Protein AF-A0AB34FRW5-F1 (afdb_monomer)

pLDDT: mean 76.37, std 21.12, range [29.86, 97.94]

Sequence (273 aa):
MDLWEEDSASPPPYEDNSTRQDAPTTARPETLFIAQRFIHAGGADGPAVYELSHHIDYLTDTDHKVVMQKLTQTLRDSAGAPSVRTRKRPMFHLTHRTVAEMPNFSYQAEAQARLAPPHMGILRVGHKIRSGRRRYRVVRTHWGDDNRLQKSDDVLFEAEQPTGTGNADVVWEWSDGNGAMLAREVLHDDGILTLVVTAEMGIRKRDALAAAWVMRIWWDVAENGPAKEGLRNRAKRIMRKGCIVSDKATYDGGFQMLTRPQAKATGPTKTRP

Solvent-accessible surface area (backbone atoms only — not comparable to full-atom values): 16135 Å² total; per-residue (Å²): 140,83,84,82,82,81,82,77,78,70,75,75,80,78,78,73,75,76,80,70,65,90,68,65,68,54,37,72,54,45,34,38,25,61,54,65,37,34,31,13,43,75,34,84,90,32,61,61,43,32,40,41,74,46,46,58,55,71,35,43,71,82,50,48,72,36,44,35,27,38,46,42,78,42,80,43,81,57,100,86,56,80,41,82,45,79,43,82,40,65,30,30,41,35,34,43,48,54,76,91,72,65,53,86,35,48,37,32,35,42,48,66,37,92,88,31,41,76,29,30,32,46,42,82,49,81,64,88,85,81,46,96,60,59,32,37,38,31,24,36,32,47,81,42,98,84,78,40,62,37,86,46,92,52,46,57,32,33,38,34,47,70,93,65,82,88,49,86,43,51,64,30,39,30,21,33,61,85,64,51,74,34,31,36,34,35,44,46,96,89,32,48,52,31,41,42,28,70,37,71,40,41,44,53,57,50,56,41,49,54,52,51,49,51,51,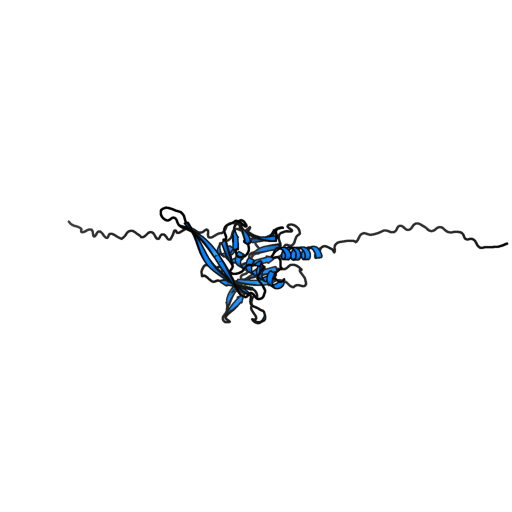54,51,41,54,60,27,28,77,70,44,53,50,99,73,34,62,45,61,56,50,58,52,57,53,54,62,60,59,69,74,64,83,83,72,86,90,83,78,86,79,85,81,85,78,81,83,92,83,80,89,80,87,87,84,90,82,85,134

Nearest PDB structures (foldseek):
  7lhd-assembly1_GB  TM=3.426E-01  e=4.669E+00  Qubevirus durum
  7lhh-assembly1_C  TM=1.361E-01  e=3.401E+00  Escherichia coli

Foldseek 3Di:
DDDDDPPPPDDPPPPPVPVPDPPPQKDAFWKWFQDFQFIATRDPPHDTQKGKPGGLLQFALPFFWIWIWGWDWDFDDDDPDTDTDIDTHTAWIWGADDVVVVAPARTWTPGDDPPHAAIKGKDWDDDVPPDVKTKIWIFGWDQDPVRGTDGDPQTAKMWIADPDPPALQFGIWMDGPVRHTFWTFGQDQVRTTMTRGNDIGGPNSVSVVVSVVSRVSSVLCHVVDSDPVGSNVVSVVSSVSVVVVPPPDDDPDDDDDDDDDDDDDDDDDDDDD

Radius of gyration: 31.41 Å; Cα contacts (8 Å, |Δi|>4): 463; chains: 1; bounding box: 155×84×48 Å

Structure (mmCIF, N/CA/C/O backbone):
data_AF-A0AB34FRW5-F1
#
_entry.id   AF-A0AB34FRW5-F1
#
loop_
_atom_site.group_PDB
_atom_site.id
_atom_site.type_symbol
_atom_site.label_atom_id
_atom_site.label_alt_id
_atom_site.label_comp_id
_atom_site.label_asym_id
_atom_site.label_entity_id
_atom_site.label_seq_id
_atom_site.pdbx_PDB_ins_code
_atom_site.Cartn_x
_atom_site.Cartn_y
_atom_site.Cartn_z
_atom_site.occupancy
_atom_site.B_iso_or_equiv
_atom_site.auth_seq_id
_atom_site.auth_comp_id
_atom_site.auth_asym_id
_atom_site.auth_atom_id
_atom_site.pdbx_PDB_model_num
ATOM 1 N N . MET A 1 1 ? -61.147 47.830 -1.434 1.00 37.94 1 MET A N 1
ATOM 2 C CA . MET A 1 1 ? -61.938 46.862 -0.658 1.00 37.94 1 MET A CA 1
ATOM 3 C C . MET A 1 1 ? -62.525 45.910 -1.689 1.00 37.94 1 MET A C 1
ATOM 5 O O . MET A 1 1 ? -63.330 46.368 -2.482 1.00 37.94 1 MET A O 1
ATOM 9 N N . ASP A 1 2 ? -62.042 44.688 -1.901 1.00 42.56 2 ASP A N 1
ATOM 10 C CA . ASP A 1 2 ? -61.181 43.853 -1.064 1.00 42.56 2 ASP A CA 1
ATOM 11 C C . ASP A 1 2 ? -60.237 42.982 -1.903 1.00 42.56 2 ASP A C 1
ATOM 13 O O . ASP A 1 2 ? -60.564 42.556 -3.011 1.00 42.56 2 ASP A O 1
ATOM 17 N N . LEU A 1 3 ? -59.038 42.813 -1.344 1.00 43.66 3 LEU A N 1
ATOM 18 C CA . LEU A 1 3 ? -57.919 42.014 -1.824 1.00 43.66 3 LEU A CA 1
ATOM 19 C C . LEU A 1 3 ? -58.206 40.528 -1.588 1.00 43.66 3 LEU A C 1
ATOM 21 O O . LEU A 1 3 ? -58.531 40.142 -0.469 1.00 43.66 3 LEU A O 1
ATOM 25 N N . TRP A 1 4 ? -58.016 39.697 -2.610 1.00 51.59 4 TRP A N 1
ATOM 26 C CA . TRP A 1 4 ? -57.798 38.266 -2.413 1.00 51.59 4 TRP A CA 1
ATOM 27 C C . TRP A 1 4 ? -56.290 38.047 -2.289 1.00 51.59 4 TRP A C 1
ATOM 29 O O . TRP A 1 4 ? -55.560 38.153 -3.272 1.00 51.59 4 TRP A O 1
ATOM 39 N N . GLU A 1 5 ? -55.826 37.806 -1.064 1.00 47.94 5 GLU A N 1
ATOM 40 C CA . GLU A 1 5 ? -54.516 37.216 -0.796 1.00 47.94 5 GLU A CA 1
ATOM 41 C C . GLU A 1 5 ? -54.586 35.734 -1.178 1.00 47.94 5 GLU A C 1
ATOM 43 O O . GLU A 1 5 ? -55.178 34.913 -0.478 1.00 47.94 5 GLU A O 1
ATOM 48 N N . GLU A 1 6 ? -54.017 35.397 -2.336 1.00 55.19 6 GLU A N 1
ATOM 49 C CA . GLU A 1 6 ? -53.691 34.019 -2.690 1.00 55.19 6 GLU A CA 1
ATOM 50 C C . GLU A 1 6 ? -52.572 33.533 -1.764 1.00 55.19 6 GLU A C 1
ATOM 52 O O . GLU A 1 6 ? -51.389 33.811 -1.971 1.00 55.19 6 GLU A O 1
ATOM 57 N N . ASP A 1 7 ? -52.976 32.801 -0.727 1.00 49.34 7 ASP A N 1
ATOM 58 C CA . ASP A 1 7 ? -52.114 32.025 0.158 1.00 49.34 7 ASP A CA 1
ATOM 59 C C . ASP A 1 7 ? -51.433 30.901 -0.645 1.00 49.34 7 ASP A C 1
ATOM 61 O O . ASP A 1 7 ? -51.881 29.755 -0.717 1.00 49.34 7 ASP A O 1
ATOM 65 N N . SER A 1 8 ? -50.353 31.264 -1.337 1.00 51.50 8 SER A N 1
ATOM 66 C CA . SER A 1 8 ? -49.432 30.322 -1.964 1.00 51.50 8 SER A CA 1
ATOM 67 C C . SER A 1 8 ? -48.598 29.669 -0.870 1.00 51.50 8 SER A C 1
ATOM 69 O O . SER A 1 8 ? -47.460 30.065 -0.616 1.00 51.50 8 SER A O 1
ATOM 71 N N . ALA A 1 9 ? -49.170 28.653 -0.224 1.00 56.06 9 ALA A N 1
ATOM 72 C CA . ALA A 1 9 ? -48.450 27.757 0.666 1.00 56.06 9 ALA A CA 1
ATOM 73 C C . ALA A 1 9 ? -47.366 27.014 -0.134 1.00 56.06 9 ALA A C 1
ATOM 75 O O . ALA A 1 9 ? -47.579 25.925 -0.673 1.00 56.06 9 ALA A O 1
ATOM 76 N N . SER A 1 10 ? -46.184 27.623 -0.239 1.00 54.62 10 SER A N 1
ATOM 77 C CA . SER A 1 10 ? -44.983 26.939 -0.696 1.00 54.62 10 SER A CA 1
ATOM 78 C C . SER A 1 10 ? -44.740 25.754 0.241 1.00 54.62 10 SER A C 1
ATOM 80 O O . SER A 1 10 ? -44.696 25.967 1.460 1.00 54.62 10 SER A O 1
ATOM 82 N N . PRO A 1 11 ? -44.593 24.518 -0.271 1.00 57.97 11 PRO A N 1
ATOM 83 C CA . PRO A 1 11 ? -44.278 23.385 0.585 1.00 57.97 11 PRO A CA 1
ATOM 84 C C . PRO A 1 11 ? -42.977 23.680 1.346 1.00 57.97 11 PRO A C 1
ATOM 86 O O . PRO A 1 11 ? -42.088 24.334 0.787 1.00 57.97 11 PRO A O 1
ATOM 89 N N . PRO A 1 12 ? -42.855 23.238 2.613 1.00 55.69 12 PRO A N 1
ATOM 90 C CA . PRO A 1 12 ? -41.662 23.499 3.400 1.00 55.69 12 PRO A CA 1
ATOM 91 C C . PRO A 1 12 ? -40.437 22.991 2.633 1.00 55.69 12 PRO A C 1
ATOM 93 O O . PRO A 1 12 ? -40.510 21.927 2.005 1.00 55.69 12 PRO A O 1
ATOM 96 N N . PRO A 1 13 ? -39.323 23.742 2.644 1.00 46.97 13 PRO A N 1
ATOM 97 C CA . PRO A 1 13 ? -38.111 23.308 1.982 1.00 46.97 13 PRO A CA 1
ATOM 98 C C . PRO A 1 13 ? -37.721 21.970 2.602 1.00 46.97 13 PRO A C 1
ATOM 100 O O . PRO A 1 13 ? -37.510 21.873 3.810 1.00 46.97 13 PRO A O 1
ATOM 103 N N . TYR A 1 14 ? -37.682 20.919 1.783 1.00 40.31 14 TYR A N 1
ATOM 104 C CA . TYR A 1 14 ? -37.078 19.668 2.204 1.00 40.31 14 TYR A CA 1
ATOM 105 C C . TYR A 1 14 ? -35.634 19.994 2.565 1.00 40.31 14 TYR A C 1
ATOM 107 O O . TYR A 1 14 ? -34.838 20.318 1.682 1.00 40.31 14 TYR A O 1
ATOM 115 N N . GLU A 1 15 ? -35.311 19.953 3.857 1.00 42.41 15 GLU A N 1
ATOM 116 C CA . GLU A 1 15 ? -33.925 19.968 4.284 1.00 42.41 15 GLU A CA 1
ATOM 117 C C . GLU A 1 15 ? -33.251 18.769 3.626 1.00 42.41 15 GLU A C 1
ATOM 119 O O . GLU A 1 15 ? -33.568 17.603 3.893 1.00 42.41 15 GLU A O 1
ATOM 124 N N . ASP A 1 16 ? -32.363 19.076 2.688 1.00 39.38 16 ASP A N 1
ATOM 125 C CA . ASP A 1 16 ? -31.460 18.112 2.110 1.00 39.38 16 ASP A CA 1
ATOM 126 C C . ASP A 1 16 ? -30.581 17.606 3.253 1.00 39.38 16 ASP A C 1
ATOM 128 O O . ASP A 1 16 ? -29.593 18.227 3.641 1.00 39.38 16 ASP A O 1
ATOM 132 N N . ASN A 1 17 ? -30.958 16.459 3.814 1.00 37.97 17 ASN A N 1
ATOM 133 C CA . ASN A 1 17 ? -30.218 15.729 4.842 1.00 37.97 17 ASN A CA 1
ATOM 134 C C . ASN A 1 17 ? -28.890 15.146 4.293 1.00 37.97 17 ASN A C 1
ATOM 136 O O . ASN A 1 17 ? -28.402 14.100 4.733 1.00 37.97 17 ASN A O 1
ATOM 140 N N . SER A 1 18 ? -28.295 15.827 3.311 1.00 37.25 18 SER A N 1
ATOM 141 C CA . SER A 1 18 ? -26.942 15.644 2.803 1.00 37.25 18 SER A CA 1
ATOM 142 C C . SER A 1 18 ? -25.868 16.079 3.802 1.00 37.25 18 SER A C 1
ATOM 144 O O . SER A 1 18 ? -24.695 15.787 3.582 1.00 37.25 18 SER A O 1
ATOM 146 N N . THR A 1 19 ? -26.234 16.612 4.972 1.00 42.34 19 THR A N 1
ATOM 147 C CA . THR A 1 19 ? -25.360 16.720 6.157 1.00 42.34 19 THR A CA 1
ATOM 148 C C . THR A 1 19 ? -25.105 15.355 6.815 1.00 42.34 19 THR A C 1
ATOM 150 O O . THR A 1 19 ? -25.069 15.196 8.035 1.00 42.34 19 THR A O 1
ATOM 153 N N . ARG A 1 20 ? -24.909 14.313 6.002 1.00 40.59 20 ARG A N 1
ATOM 154 C CA . ARG A 1 20 ? -24.514 12.986 6.459 1.00 40.59 20 ARG A CA 1
ATOM 155 C C . ARG A 1 20 ? -23.000 12.961 6.640 1.00 40.59 20 ARG A C 1
ATOM 157 O O . ARG A 1 20 ? -22.285 12.400 5.822 1.00 40.59 20 ARG A O 1
ATOM 164 N N . GLN A 1 21 ? -22.577 13.535 7.766 1.00 39.28 21 GLN A N 1
ATOM 165 C CA . GLN A 1 21 ? -21.277 13.339 8.405 1.00 39.28 21 GLN A CA 1
ATOM 166 C C . GLN A 1 21 ? -20.089 13.780 7.536 1.00 39.28 21 GLN A C 1
ATOM 168 O O . GLN A 1 21 ? -19.671 13.064 6.627 1.00 39.28 21 GLN A O 1
ATOM 173 N N . ASP A 1 22 ? -19.509 14.934 7.875 1.00 38.56 22 ASP A N 1
ATOM 174 C CA . ASP A 1 22 ? -18.171 15.355 7.454 1.00 38.56 22 ASP A CA 1
ATOM 175 C C . ASP A 1 22 ? -17.158 14.257 7.802 1.00 38.56 22 ASP A C 1
ATOM 177 O O . ASP A 1 22 ? -16.530 14.244 8.863 1.00 38.56 22 ASP A O 1
ATOM 181 N N . ALA A 1 23 ? -17.026 13.266 6.923 1.00 50.91 23 ALA A N 1
ATOM 182 C CA . ALA A 1 23 ? -15.925 12.335 6.987 1.00 50.91 23 ALA A CA 1
ATOM 183 C C . ALA A 1 23 ? -14.668 13.194 6.840 1.00 50.91 23 ALA A C 1
ATOM 185 O O . ALA A 1 23 ? -14.572 13.946 5.866 1.00 50.91 23 ALA A O 1
ATOM 186 N N . PRO A 1 24 ? -13.722 13.129 7.788 1.00 59.19 24 PRO A N 1
ATOM 187 C CA . PRO A 1 24 ? -12.578 14.017 7.758 1.00 59.19 24 PRO A CA 1
ATOM 188 C C . PRO A 1 24 ? -11.842 13.800 6.436 1.00 59.19 24 PRO A C 1
ATOM 190 O O . PRO A 1 24 ? -11.359 12.707 6.161 1.00 59.19 24 PRO A O 1
ATOM 193 N N . THR A 1 25 ? -11.769 14.827 5.586 1.00 79.19 25 THR A N 1
ATOM 194 C CA . THR A 1 25 ? -11.070 14.747 4.288 1.00 79.19 25 THR A CA 1
ATOM 195 C C . THR A 1 25 ? -9.601 14.340 4.472 1.00 79.19 25 THR A C 1
ATOM 197 O O . THR A 1 25 ? -8.978 13.762 3.573 1.00 79.19 25 THR A O 1
ATOM 200 N N . THR A 1 26 ? -9.085 14.571 5.679 1.00 87.69 26 THR A N 1
ATOM 201 C CA . THR A 1 26 ? -7.723 14.315 6.122 1.00 87.69 26 THR A CA 1
ATOM 202 C C . THR A 1 26 ? -7.682 13.241 7.209 1.00 87.69 26 THR A C 1
ATOM 204 O O . THR A 1 26 ? -8.454 13.251 8.161 1.00 87.69 26 THR A O 1
ATOM 207 N N . ALA A 1 27 ? -6.768 12.290 7.069 1.00 88.38 27 ALA A N 1
ATOM 208 C CA . ALA A 1 27 ? -6.560 11.189 7.989 1.00 88.38 27 ALA A CA 1
ATOM 209 C C . ALA A 1 27 ? -5.357 11.476 8.906 1.00 88.38 27 ALA A C 1
ATOM 211 O O . ALA A 1 27 ? -4.259 11.780 8.429 1.00 88.38 27 ALA A O 1
ATOM 212 N N . ARG A 1 28 ? -5.565 11.342 10.221 1.00 91.19 28 ARG A N 1
ATOM 213 C CA . ARG A 1 28 ? -4.548 11.579 11.264 1.00 91.19 28 ARG A CA 1
ATOM 214 C C . ARG A 1 28 ? -3.457 10.514 11.251 1.00 91.19 28 ARG A C 1
ATOM 216 O O . ARG A 1 28 ? -3.819 9.362 11.015 1.00 91.19 28 ARG A O 1
ATOM 223 N N . PRO A 1 29 ? -2.182 10.839 11.528 1.00 95.19 29 PRO A N 1
ATOM 224 C CA . PRO A 1 29 ? -1.099 9.857 11.652 1.00 95.19 29 PRO A CA 1
ATOM 225 C C . PRO A 1 29 ? -1.527 8.626 12.458 1.00 95.19 29 PRO A C 1
ATOM 227 O O . PRO A 1 29 ? -2.124 8.761 13.525 1.00 95.19 29 PRO A O 1
ATOM 230 N N . GLU A 1 30 ? -1.296 7.437 11.911 1.00 95.38 30 GLU A N 1
ATOM 231 C CA . GLU A 1 30 ? -1.814 6.187 12.468 1.00 95.38 30 GLU A CA 1
ATOM 232 C C . GLU A 1 30 ? -1.021 4.987 11.945 1.00 95.38 30 GLU A C 1
ATOM 234 O O . GLU A 1 30 ? -0.644 4.935 10.773 1.00 95.38 30 GLU A O 1
ATOM 239 N N . THR A 1 31 ? -0.786 3.996 12.799 1.00 96.62 31 THR A N 1
ATOM 240 C CA . THR A 1 31 ? -0.097 2.765 12.401 1.00 96.62 31 THR A CA 1
ATOM 241 C C . THR A 1 31 ? -1.075 1.779 11.774 1.00 96.62 31 THR A C 1
ATOM 243 O O . THR A 1 31 ? -2.146 1.522 12.321 1.00 96.62 31 THR A O 1
ATOM 246 N N . LEU A 1 32 ? -0.693 1.201 10.636 1.00 96.75 32 LEU A N 1
ATOM 247 C CA . LEU A 1 32 ? -1.421 0.117 9.987 1.00 96.75 32 LEU A CA 1
ATOM 248 C C . LEU A 1 32 ? -0.737 -1.223 10.262 1.00 96.75 32 LEU A C 1
ATOM 250 O O . LEU A 1 32 ? 0.477 -1.355 10.100 1.00 96.75 32 LEU A O 1
ATOM 254 N N . PHE A 1 33 ? -1.531 -2.223 10.629 1.00 93.81 33 PHE A N 1
ATOM 255 C CA . PHE A 1 33 ? -1.085 -3.574 10.957 1.00 93.81 33 PHE A CA 1
ATOM 256 C C . PHE A 1 33 ? -1.638 -4.554 9.939 1.00 93.81 33 PHE A C 1
ATOM 258 O O . PHE A 1 33 ? -2.843 -4.589 9.706 1.00 93.81 33 PHE A O 1
ATOM 265 N N . ILE A 1 34 ? -0.772 -5.364 9.342 1.00 89.62 34 ILE A N 1
ATOM 266 C CA . ILE A 1 34 ? -1.202 -6.445 8.462 1.00 89.62 34 ILE A CA 1
ATOM 267 C C . ILE A 1 34 ? -1.351 -7.722 9.279 1.00 89.62 34 ILE A C 1
ATOM 269 O O . ILE A 1 34 ? -0.400 -8.181 9.907 1.00 89.62 34 ILE A O 1
ATOM 273 N N . ALA A 1 35 ? -2.542 -8.309 9.221 1.00 86.69 35 ALA A N 1
ATOM 274 C CA . ALA A 1 35 ? -2.847 -9.597 9.814 1.00 86.69 35 ALA A CA 1
ATOM 275 C C . ALA A 1 35 ? -3.591 -10.443 8.782 1.00 86.69 35 ALA A C 1
ATOM 277 O O . ALA A 1 35 ? -4.774 -10.237 8.502 1.00 86.69 35 ALA A O 1
ATOM 278 N N . GLN A 1 36 ? -2.883 -11.410 8.199 1.00 86.88 36 GLN A N 1
ATOM 279 C CA . GLN A 1 36 ? -3.423 -12.342 7.215 1.00 86.88 36 GLN A CA 1
ATOM 280 C C . GLN A 1 36 ? -3.988 -11.657 5.956 1.00 86.88 36 GLN A C 1
ATOM 282 O O . GLN A 1 36 ? -3.272 -11.385 4.991 1.00 86.88 36 GLN A O 1
ATOM 287 N N . ARG A 1 37 ? -5.302 -11.419 5.960 1.00 93.50 37 ARG A N 1
ATOM 288 C CA . ARG A 1 37 ? -6.099 -10.834 4.877 1.00 93.50 37 ARG A CA 1
ATOM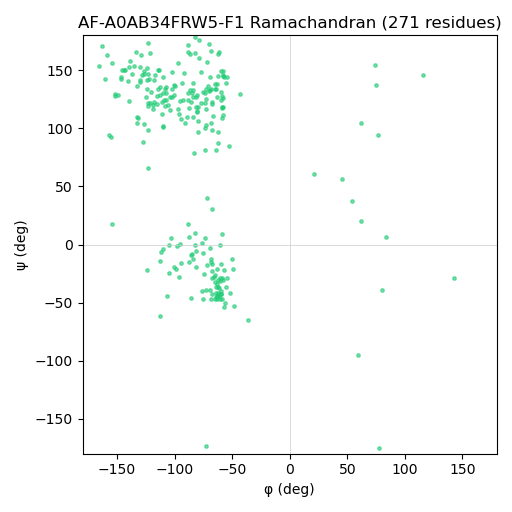 289 C C . ARG A 1 37 ? -6.621 -9.447 5.230 1.00 93.50 37 ARG A C 1
ATOM 291 O O . ARG A 1 37 ? -7.231 -8.804 4.384 1.00 93.50 37 ARG A O 1
ATOM 298 N N . PHE A 1 38 ? -6.431 -9.001 6.464 1.00 94.88 38 PHE A N 1
ATOM 299 C CA . PHE A 1 38 ? -6.961 -7.746 6.967 1.00 94.88 38 PHE A CA 1
ATOM 300 C C . PHE A 1 38 ? -5.832 -6.776 7.274 1.00 94.88 38 PHE A C 1
ATOM 302 O O . PHE A 1 38 ? -4.714 -7.163 7.621 1.00 94.88 38 PHE A O 1
ATOM 309 N N . ILE A 1 39 ? -6.148 -5.495 7.132 1.00 95.56 39 ILE A N 1
ATOM 310 C CA . ILE A 1 39 ? -5.293 -4.409 7.585 1.00 95.56 39 ILE A CA 1
ATOM 311 C C . ILE A 1 39 ? -6.051 -3.675 8.681 1.00 95.56 39 ILE A C 1
ATOM 313 O O . ILE A 1 39 ? -7.151 -3.172 8.436 1.00 95.56 39 ILE A O 1
ATOM 317 N N . HIS A 1 40 ? -5.462 -3.622 9.867 1.00 95.00 40 HIS A N 1
ATOM 318 C CA . HIS A 1 40 ? -6.020 -3.006 11.062 1.00 95.00 40 HIS A CA 1
ATOM 319 C C . HIS A 1 40 ? -5.393 -1.638 11.307 1.00 95.00 40 HIS A C 1
ATOM 321 O O . HIS A 1 40 ? -4.235 -1.401 10.959 1.00 95.00 40 HIS A O 1
ATOM 327 N N . ALA A 1 41 ? -6.174 -0.733 11.882 1.00 94.06 41 ALA A N 1
ATOM 328 C CA . ALA A 1 41 ? -5.744 0.610 12.241 1.00 94.06 41 ALA A CA 1
ATOM 329 C C . ALA A 1 41 ? -5.434 0.703 13.745 1.00 94.06 41 ALA A C 1
ATOM 331 O O . ALA A 1 41 ? -6.160 0.147 14.568 1.00 94.06 41 ALA A O 1
ATOM 332 N N . GLY A 1 42 ? -4.341 1.376 14.107 1.00 91.94 42 GLY A N 1
ATOM 333 C CA . GLY A 1 42 ? -3.924 1.646 15.488 1.00 91.94 42 GLY A CA 1
ATOM 334 C C . GLY A 1 42 ? -3.221 0.484 16.202 1.00 91.94 42 GLY A C 1
ATOM 335 O O . GLY A 1 42 ? -2.235 0.715 16.897 1.00 91.94 42 GLY A O 1
ATOM 336 N N . GLY A 1 43 ? -3.670 -0.756 15.998 1.00 87.31 43 GLY A N 1
ATOM 337 C CA . GLY A 1 43 ? -3.118 -1.960 16.632 1.00 87.31 43 GLY A CA 1
ATOM 338 C C . GLY A 1 43 ? -3.546 -3.246 15.922 1.00 87.31 43 GLY A C 1
ATOM 339 O O . GLY A 1 43 ? -4.431 -3.209 15.069 1.00 87.31 43 GLY A O 1
ATOM 340 N N . ALA A 1 44 ? -2.955 -4.386 16.295 1.00 83.62 44 ALA A N 1
ATOM 341 C CA . ALA A 1 44 ? -3.354 -5.701 15.774 1.00 83.62 44 ALA A CA 1
ATOM 342 C C . ALA A 1 44 ? -4.815 -6.054 16.126 1.00 83.62 44 ALA A C 1
ATOM 344 O O . ALA A 1 44 ? -5.544 -6.556 15.276 1.00 83.62 44 ALA A O 1
ATOM 345 N N . ASP A 1 45 ? -5.260 -5.687 17.332 1.00 86.31 45 ASP A N 1
ATOM 346 C CA . ASP A 1 45 ? -6.653 -5.834 17.787 1.00 86.31 45 ASP A CA 1
ATOM 347 C C . ASP A 1 45 ? -7.535 -4.627 17.416 1.00 86.31 45 ASP A C 1
ATOM 349 O O . ASP A 1 45 ? -8.688 -4.515 17.836 1.00 86.31 45 ASP A O 1
ATOM 353 N N . GLY A 1 46 ? -6.988 -3.684 16.643 1.00 89.12 46 GLY A N 1
ATOM 354 C CA . GLY A 1 46 ? -7.702 -2.501 16.185 1.00 89.12 46 GLY A CA 1
ATOM 355 C C . GLY A 1 46 ? -8.776 -2.827 15.142 1.00 89.12 46 GLY A C 1
ATOM 356 O O . GLY A 1 46 ? -8.865 -3.950 14.635 1.00 89.12 46 GLY A O 1
ATOM 357 N N . PRO A 1 47 ? -9.612 -1.848 14.758 1.00 92.62 47 PRO A N 1
ATOM 358 C CA . PRO A 1 47 ? -10.616 -2.063 13.727 1.00 92.62 47 PRO A CA 1
ATOM 359 C C . PRO A 1 47 ? -9.959 -2.377 12.376 1.00 92.62 47 PRO A C 1
ATOM 361 O O . PRO A 1 47 ? -9.050 -1.677 11.924 1.00 92.62 47 PRO A O 1
ATOM 364 N N . ALA A 1 48 ? -10.464 -3.408 11.696 1.00 94.56 48 ALA A N 1
ATOM 365 C CA . ALA A 1 48 ? -10.076 -3.702 10.322 1.00 94.56 48 ALA A CA 1
ATOM 366 C C . ALA A 1 48 ? -10.584 -2.590 9.388 1.00 94.56 48 ALA A C 1
ATOM 368 O O . ALA A 1 48 ? -11.788 -2.333 9.299 1.00 94.56 48 ALA A O 1
ATOM 369 N N . VAL A 1 49 ? -9.661 -1.943 8.679 1.00 95.44 49 VAL A N 1
ATOM 370 C CA . VAL A 1 49 ? -9.931 -0.837 7.744 1.00 95.44 49 VAL A CA 1
ATOM 371 C C . VAL A 1 49 ? -9.843 -1.268 6.283 1.00 95.44 49 VAL A C 1
ATOM 373 O O . VAL A 1 49 ? -10.513 -0.681 5.428 1.00 95.44 49 VAL A O 1
ATOM 376 N N . TYR A 1 50 ? -9.090 -2.331 5.989 1.00 96.38 50 TYR A N 1
ATOM 377 C CA . TYR A 1 50 ? -9.049 -2.948 4.665 1.00 96.38 50 TYR A CA 1
ATOM 378 C C . TYR A 1 50 ? -9.127 -4.470 4.747 1.00 96.38 50 TYR A C 1
ATOM 380 O O . TYR A 1 50 ? -8.699 -5.081 5.725 1.00 96.38 50 TYR A O 1
ATOM 388 N N . GLU A 1 51 ? -9.637 -5.070 3.679 1.00 96.88 51 GLU A N 1
ATOM 389 C CA . GLU A 1 51 ? -9.686 -6.514 3.468 1.00 96.88 51 GLU A CA 1
ATOM 390 C C . GLU A 1 51 ? -9.125 -6.860 2.087 1.00 96.88 51 GLU A C 1
ATOM 392 O O . GLU A 1 51 ? -9.395 -6.175 1.095 1.00 96.88 51 GLU A O 1
ATOM 397 N N . LEU A 1 52 ? -8.357 -7.944 2.037 1.00 97.00 52 LEU A N 1
ATOM 398 C CA . LEU A 1 52 ? -7.735 -8.512 0.854 1.00 97.00 52 LEU A CA 1
ATOM 399 C C . LEU A 1 52 ? -8.406 -9.844 0.483 1.00 97.00 52 LEU 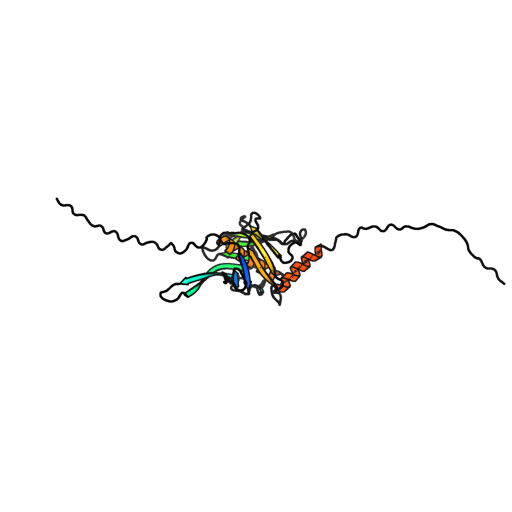A C 1
ATOM 401 O O . LEU A 1 52 ? -8.758 -10.672 1.334 1.00 97.00 52 LEU A O 1
ATOM 405 N N . SER A 1 53 ? -8.528 -10.111 -0.818 1.00 96.31 53 SER A N 1
ATOM 406 C CA . SER A 1 53 ? -9.008 -11.414 -1.304 1.00 96.31 53 SER A CA 1
ATOM 407 C C . SER A 1 53 ? -8.038 -12.565 -1.024 1.00 96.31 53 SER A C 1
ATOM 409 O O . SER A 1 53 ? -8.446 -13.720 -1.085 1.00 96.31 53 SER A O 1
ATOM 411 N N . HIS A 1 54 ? -6.780 -12.260 -0.713 1.00 92.94 54 HIS A N 1
ATOM 412 C CA . HIS A 1 54 ? -5.728 -13.237 -0.469 1.00 92.94 54 HIS A CA 1
ATOM 413 C C . HIS A 1 54 ? -5.007 -12.932 0.836 1.00 92.94 54 HIS A C 1
ATOM 415 O O . HIS A 1 54 ? -4.941 -11.786 1.280 1.00 92.94 54 HIS A O 1
ATOM 421 N N . HIS A 1 55 ? -4.468 -13.984 1.441 1.00 90.44 55 HIS A N 1
ATOM 422 C CA . HIS A 1 55 ? -3.557 -13.847 2.560 1.00 90.44 55 HIS A CA 1
ATOM 423 C C . HIS A 1 55 ? -2.216 -13.360 2.031 1.00 90.44 55 HIS A C 1
ATOM 425 O O . HIS A 1 55 ? -1.607 -14.015 1.187 1.00 90.44 55 HIS A O 1
ATOM 431 N N . ILE A 1 56 ? -1.759 -12.217 2.525 1.00 86.19 56 ILE A N 1
ATOM 432 C CA . ILE A 1 56 ? -0.630 -11.520 1.914 1.00 86.19 56 ILE A CA 1
ATOM 433 C C . ILE A 1 56 ? 0.684 -12.312 2.004 1.00 86.19 56 ILE A C 1
ATOM 435 O O . ILE A 1 56 ? 1.486 -12.273 1.075 1.00 86.19 56 ILE A O 1
ATOM 439 N N . ASP A 1 57 ? 0.869 -13.102 3.066 1.00 80.00 57 ASP A N 1
ATOM 440 C CA . ASP A 1 57 ? 2.083 -13.915 3.252 1.00 80.00 57 ASP A CA 1
ATOM 441 C C . ASP A 1 57 ? 2.174 -15.119 2.310 1.00 80.00 57 ASP A C 1
ATOM 443 O O . ASP A 1 57 ? 3.255 -15.682 2.143 1.00 80.00 57 ASP A O 1
ATOM 447 N N . TYR A 1 58 ? 1.049 -15.523 1.714 1.00 84.06 58 TYR A N 1
ATOM 448 C CA . TYR A 1 58 ? 0.980 -16.660 0.796 1.00 84.06 58 TYR A CA 1
ATOM 449 C C . TYR A 1 58 ? 0.895 -16.226 -0.663 1.00 84.06 58 TYR A C 1
ATOM 451 O O . TYR A 1 58 ? 0.733 -17.077 -1.531 1.00 84.06 58 TYR A O 1
ATOM 459 N N . LEU A 1 59 ? 1.014 -14.925 -0.937 1.00 86.88 59 LEU A N 1
ATOM 460 C CA . LEU A 1 59 ? 1.087 -14.440 -2.303 1.00 86.88 59 LEU A CA 1
ATOM 461 C C . LEU A 1 59 ? 2.360 -14.940 -2.979 1.00 86.88 59 LEU A C 1
ATOM 463 O O . LEU A 1 59 ? 3.451 -14.930 -2.415 1.00 86.88 59 LEU A O 1
ATOM 467 N N . THR A 1 60 ? 2.206 -15.348 -4.221 1.00 86.38 60 THR A N 1
ATOM 468 C CA . THR A 1 60 ? 3.239 -15.908 -5.077 1.00 86.38 60 THR A CA 1
ATOM 469 C C . THR A 1 60 ? 3.363 -15.084 -6.351 1.00 86.38 60 THR A C 1
ATOM 471 O O . THR A 1 60 ? 2.567 -14.181 -6.616 1.00 86.38 60 THR A O 1
ATOM 474 N N . ASP A 1 61 ? 4.367 -15.414 -7.159 1.00 84.69 61 ASP A N 1
ATOM 475 C CA . ASP A 1 61 ? 4.531 -14.853 -8.501 1.00 84.69 61 ASP A CA 1
ATOM 476 C C . ASP A 1 61 ? 3.421 -15.315 -9.470 1.00 84.69 61 ASP A C 1
ATOM 478 O O . ASP A 1 61 ? 3.114 -14.635 -10.443 1.00 84.69 61 ASP A O 1
ATOM 482 N N . THR A 1 62 ? 2.772 -16.451 -9.182 1.00 87.50 62 THR A N 1
ATOM 483 C CA . THR A 1 62 ? 1.664 -16.998 -9.987 1.00 87.50 62 THR A CA 1
ATOM 484 C C . THR A 1 62 ? 0.303 -16.406 -9.643 1.00 87.50 62 THR A C 1
ATOM 486 O O . THR A 1 62 ? -0.665 -16.606 -10.373 1.00 87.50 62 THR A O 1
ATOM 489 N N . ASP A 1 63 ? 0.200 -15.681 -8.530 1.00 91.06 63 ASP A N 1
ATOM 490 C CA . ASP A 1 63 ? -0.996 -14.898 -8.272 1.00 91.06 63 ASP A CA 1
ATOM 491 C C . ASP A 1 63 ? -1.027 -13.735 -9.267 1.00 91.06 63 ASP A C 1
ATOM 493 O O . ASP A 1 63 ? -0.031 -13.042 -9.463 1.00 91.06 63 ASP A O 1
ATOM 497 N N . HIS A 1 64 ? -2.178 -13.503 -9.896 1.00 91.62 64 HIS A N 1
ATOM 498 C CA . HIS A 1 64 ? -2.335 -12.427 -10.883 1.00 91.62 64 HIS A CA 1
ATOM 499 C C . HIS A 1 64 ? -3.262 -11.313 -10.412 1.00 91.62 64 HIS A C 1
ATOM 501 O O . HIS A 1 64 ? -3.288 -10.235 -11.007 1.00 91.62 64 HIS A O 1
ATOM 507 N N . LYS A 1 65 ? -4.039 -11.545 -9.345 1.00 95.25 65 LYS A N 1
ATOM 508 C CA . LYS A 1 65 ? -5.046 -10.595 -8.869 1.00 95.25 65 LYS A CA 1
ATOM 509 C C . LYS A 1 65 ? -5.308 -10.710 -7.369 1.00 95.25 65 LYS A C 1
ATOM 511 O O . LYS A 1 65 ? -5.695 -11.762 -6.874 1.00 95.25 65 LYS A O 1
ATOM 516 N N . VAL A 1 66 ? -5.231 -9.585 -6.666 1.00 96.19 66 VAL A N 1
ATOM 517 C CA . VAL A 1 66 ? -5.684 -9.409 -5.283 1.00 96.19 66 VAL A CA 1
ATOM 518 C C . VAL A 1 66 ? -6.694 -8.269 -5.242 1.00 96.19 66 VAL A C 1
ATOM 520 O O . VAL A 1 66 ? -6.401 -7.140 -5.631 1.00 96.19 66 VAL A O 1
ATOM 523 N N . VAL A 1 67 ? -7.908 -8.550 -4.776 1.00 96.88 67 VAL A N 1
ATOM 524 C CA . VAL A 1 67 ? -8.931 -7.518 -4.573 1.00 96.88 67 VAL A CA 1
ATOM 525 C C . VAL A 1 67 ? -8.698 -6.871 -3.217 1.00 96.88 67 VAL A C 1
ATOM 527 O O . VAL A 1 67 ? -8.644 -7.571 -2.210 1.00 96.88 67 VAL A O 1
ATOM 530 N N . MET A 1 68 ? -8.601 -5.544 -3.195 1.00 97.06 68 MET A N 1
ATOM 531 C CA . MET A 1 68 ? -8.534 -4.747 -1.975 1.00 97.06 68 MET A CA 1
ATOM 532 C C . MET A 1 68 ? -9.840 -3.975 -1.791 1.00 97.06 68 MET A C 1
ATOM 534 O O . MET A 1 68 ? -10.265 -3.206 -2.664 1.00 97.06 68 MET A O 1
ATOM 538 N N . GLN A 1 69 ? -10.473 -4.165 -0.638 1.00 96.56 69 GLN A N 1
ATOM 539 C CA . GLN A 1 69 ? -11.705 -3.489 -0.251 1.00 96.56 69 GLN A CA 1
ATOM 540 C C . GLN A 1 69 ? -11.471 -2.645 0.997 1.00 96.56 69 GLN A C 1
ATOM 542 O O . GLN A 1 69 ? -10.767 -3.055 1.914 1.00 96.56 69 GLN A O 1
ATOM 547 N N . LYS A 1 70 ? -12.089 -1.466 1.041 1.00 95.06 70 LYS A N 1
ATOM 548 C CA . LYS A 1 70 ? -12.158 -0.635 2.240 1.00 95.06 70 LYS A CA 1
ATOM 549 C C . LYS A 1 70 ? -13.359 -1.054 3.072 1.00 95.06 70 LYS A C 1
ATOM 551 O O . LYS A 1 70 ? -14.462 -1.204 2.537 1.00 95.06 70 LYS A O 1
ATOM 556 N N . LEU A 1 71 ? -13.139 -1.225 4.366 1.00 94.44 71 LEU A N 1
ATOM 557 C CA . LEU A 1 71 ? -14.179 -1.517 5.338 1.00 94.44 71 LEU A CA 1
ATOM 558 C C . LEU A 1 71 ? -14.626 -0.198 5.966 1.00 94.44 71 LEU A C 1
ATOM 560 O O . LEU A 1 71 ? -13.820 0.576 6.473 1.00 94.44 71 LEU A O 1
ATOM 564 N N . THR A 1 72 ? -15.918 0.099 5.879 1.00 89.12 72 THR A N 1
ATOM 565 C CA . THR A 1 72 ? -16.517 1.274 6.516 1.00 89.12 72 THR A CA 1
ATOM 566 C C . THR A 1 72 ? -17.552 0.800 7.511 1.00 89.12 72 THR A C 1
ATOM 568 O O . THR A 1 72 ? -18.508 0.121 7.136 1.00 89.12 72 THR A O 1
ATOM 571 N N . GLN A 1 73 ? -17.360 1.145 8.777 1.00 85.00 73 GLN A N 1
ATOM 572 C CA . GLN A 1 73 ? -18.342 0.873 9.814 1.00 85.00 73 GLN A CA 1
ATOM 573 C C . GLN A 1 73 ? -19.371 2.000 9.819 1.00 85.00 73 GLN A C 1
ATOM 575 O O . GLN A 1 73 ? -19.024 3.178 9.796 1.00 85.00 73 GLN A O 1
ATOM 580 N N . THR A 1 74 ? -20.643 1.627 9.806 1.00 79.38 74 THR A N 1
ATOM 581 C CA . THR A 1 74 ? -21.764 2.557 9.941 1.00 79.38 74 THR A CA 1
ATOM 582 C C . THR A 1 74 ? -22.529 2.188 11.197 1.00 79.38 74 THR A C 1
ATOM 584 O O . THR A 1 74 ? -22.954 1.042 11.345 1.00 79.38 74 THR A O 1
ATOM 587 N N . LEU A 1 75 ? -22.668 3.147 12.109 1.00 78.62 75 LEU A N 1
ATOM 588 C CA . LEU A 1 75 ? -23.541 3.021 13.267 1.00 78.62 75 LEU A CA 1
ATOM 589 C C . LEU A 1 75 ? -24.953 3.350 12.803 1.00 78.62 75 LEU A C 1
ATOM 591 O O . LEU A 1 75 ? -25.205 4.448 12.305 1.00 78.62 75 LEU A O 1
ATOM 595 N N . ARG A 1 76 ? -25.864 2.387 12.911 1.00 71.88 76 ARG A N 1
ATOM 596 C CA . ARG A 1 76 ? -27.283 2.638 12.695 1.00 71.88 76 ARG A CA 1
ATOM 597 C C . ARG A 1 76 ? -27.963 2.675 14.049 1.00 71.88 76 ARG A C 1
ATOM 599 O O . ARG A 1 76 ? -28.007 1.659 14.741 1.00 71.88 76 ARG A O 1
ATOM 606 N N . ASP A 1 77 ? -28.495 3.840 14.382 1.00 64.38 77 ASP A N 1
ATOM 607 C CA . ASP A 1 77 ? -29.449 3.982 15.467 1.00 64.38 77 ASP A CA 1
ATOM 608 C C . ASP A 1 77 ? -30.846 3.765 14.879 1.00 64.38 77 ASP A C 1
ATOM 610 O O . ASP A 1 77 ? -31.311 4.516 14.017 1.00 64.38 77 ASP A O 1
ATOM 614 N N . SER A 1 78 ? -31.469 2.647 15.227 1.00 61.53 78 SER A N 1
ATOM 615 C CA . SER A 1 78 ? -32.854 2.363 14.871 1.00 61.53 78 SER A CA 1
ATOM 616 C C . SER A 1 78 ? -33.589 2.029 16.153 1.00 61.53 78 SER A C 1
ATOM 618 O O . SER A 1 78 ? -33.391 0.938 16.680 1.00 61.53 78 SER A O 1
ATOM 620 N N . ALA A 1 79 ? -34.375 2.998 16.636 1.00 63.62 79 ALA A N 1
ATOM 621 C CA . ALA A 1 79 ? -35.407 2.907 17.672 1.00 63.62 79 ALA A CA 1
ATOM 622 C C . ALA A 1 79 ? -35.278 1.703 18.631 1.00 63.62 79 ALA A C 1
ATOM 624 O O . ALA A 1 79 ? -36.168 0.856 18.689 1.00 63.62 79 ALA A O 1
ATOM 625 N N . GLY A 1 80 ? -34.163 1.623 19.369 1.00 66.00 80 GLY A N 1
ATOM 626 C CA . GLY A 1 80 ? -34.021 0.705 20.502 1.00 66.00 80 GLY A CA 1
ATOM 627 C C . GLY A 1 80 ? -32.646 0.062 20.696 1.00 66.00 80 GLY A C 1
ATOM 628 O O . GLY A 1 80 ? -32.292 -0.215 21.837 1.00 66.00 80 GLY A O 1
ATOM 629 N N . ALA A 1 81 ? -31.845 -0.151 19.643 1.00 68.25 81 ALA A N 1
ATOM 630 C CA . ALA A 1 81 ? -30.485 -0.684 19.807 1.00 68.25 81 ALA A CA 1
ATOM 631 C C . ALA A 1 81 ? -29.508 -0.190 18.721 1.00 68.25 81 ALA A C 1
ATOM 633 O O . ALA A 1 81 ? -29.796 -0.345 17.528 1.00 68.25 81 ALA A O 1
ATOM 634 N N . PRO A 1 82 ? -28.331 0.352 19.098 1.00 75.19 82 PRO A N 1
ATOM 635 C CA . PRO A 1 82 ? -27.298 0.709 18.136 1.00 75.19 82 PRO A CA 1
ATOM 636 C C . PRO A 1 82 ? -26.730 -0.561 17.492 1.00 75.19 82 PRO A C 1
ATOM 638 O O . PRO A 1 82 ? -26.226 -1.451 18.175 1.00 75.19 82 PRO A O 1
ATOM 641 N N . SER A 1 83 ? -26.794 -0.646 16.162 1.00 76.31 83 SER A N 1
ATOM 642 C CA . SER A 1 83 ? -26.198 -1.748 15.397 1.00 76.31 83 SER A CA 1
ATOM 643 C C . SER A 1 83 ? -25.029 -1.248 14.548 1.00 76.31 83 SER A C 1
ATOM 645 O O . SER A 1 83 ? -25.144 -0.271 13.805 1.00 76.31 83 SER A O 1
ATOM 647 N N . VAL A 1 84 ? -23.879 -1.920 14.656 1.00 79.69 84 VAL A N 1
ATOM 648 C CA . VAL A 1 84 ? -22.702 -1.655 13.817 1.00 79.69 84 VAL A CA 1
ATOM 649 C C . VAL A 1 84 ? -22.831 -2.484 12.545 1.00 79.69 84 VAL A C 1
ATOM 651 O O . VAL A 1 84 ? -22.820 -3.713 12.592 1.00 79.69 84 VAL A O 1
ATOM 654 N N . ARG A 1 85 ? -22.925 -1.828 11.387 1.00 82.62 85 ARG A N 1
ATOM 655 C CA . ARG A 1 85 ? -22.911 -2.503 10.086 1.00 82.62 85 ARG A CA 1
ATOM 656 C C . ARG A 1 85 ? -21.630 -2.179 9.333 1.00 82.62 85 ARG A C 1
ATOM 658 O O . ARG A 1 85 ? -21.364 -1.017 9.026 1.00 82.62 85 ARG A O 1
ATOM 665 N N . THR A 1 86 ? -20.881 -3.215 8.969 1.00 88.25 86 THR A N 1
ATOM 666 C CA . THR A 1 86 ? -19.695 -3.092 8.114 1.00 88.25 86 THR A CA 1
ATOM 667 C C . THR A 1 86 ? -20.097 -3.118 6.644 1.00 88.25 86 THR A C 1
ATOM 669 O O . THR A 1 86 ? -20.708 -4.073 6.161 1.00 88.25 86 THR A O 1
ATOM 672 N N . ARG A 1 87 ? -19.736 -2.067 5.907 1.00 90.38 87 ARG A N 1
ATOM 673 C CA . ARG A 1 87 ? -19.887 -1.972 4.455 1.00 90.38 87 ARG A CA 1
ATOM 674 C C . ARG A 1 87 ? -18.532 -2.174 3.788 1.00 90.38 87 ARG A C 1
ATOM 676 O O . ARG A 1 87 ? -17.583 -1.455 4.088 1.00 90.38 87 ARG A O 1
ATOM 683 N N . LYS A 1 88 ? -18.466 -3.111 2.840 1.00 93.19 88 LYS A N 1
ATOM 684 C CA . LYS A 1 88 ? -17.293 -3.301 1.980 1.00 93.19 88 LYS A CA 1
ATOM 685 C C . LYS A 1 88 ? -17.409 -2.412 0.749 1.00 93.19 88 LYS A C 1
ATOM 687 O O . LYS A 1 88 ? -18.440 -2.412 0.073 1.00 93.19 88 LYS A O 1
ATOM 692 N N . ARG A 1 89 ? -16.354 -1.663 0.447 1.00 92.25 89 ARG A N 1
ATOM 693 C CA . ARG A 1 89 ? -16.256 -0.829 -0.750 1.00 92.25 89 ARG A CA 1
ATOM 694 C C . ARG A 1 89 ? -15.044 -1.265 -1.578 1.00 92.25 89 ARG A C 1
ATOM 696 O O . ARG A 1 89 ? -13.935 -1.224 -1.052 1.00 92.25 89 ARG A O 1
ATOM 703 N N . PRO A 1 90 ? -15.208 -1.660 -2.852 1.00 92.88 90 PRO A N 1
ATOM 704 C CA . PRO A 1 90 ? -14.069 -2.007 -3.696 1.00 92.88 90 PRO A CA 1
ATOM 705 C C . PRO A 1 90 ? -13.190 -0.775 -3.937 1.00 92.88 90 PRO A C 1
ATOM 707 O O . PRO A 1 90 ? -13.696 0.312 -4.233 1.00 92.88 90 PRO A O 1
ATOM 710 N N . MET A 1 91 ? -11.878 -0.951 -3.780 1.00 94.31 91 MET A N 1
ATOM 711 C CA . MET A 1 91 ? -10.888 0.110 -3.971 1.00 94.31 91 MET A CA 1
ATOM 712 C C . MET A 1 91 ? -10.018 -0.194 -5.179 1.00 94.31 91 MET A C 1
ATOM 714 O O . MET A 1 91 ? -10.058 0.549 -6.158 1.00 94.31 91 MET A O 1
ATOM 718 N N . PHE A 1 92 ? -9.299 -1.314 -5.127 1.00 96.44 92 PHE A N 1
ATOM 719 C CA . PHE A 1 92 ? -8.338 -1.695 -6.151 1.00 96.44 92 PHE A CA 1
ATOM 720 C C . PHE A 1 92 ? -8.439 -3.171 -6.512 1.00 96.44 92 PHE A C 1
ATOM 722 O O . PHE A 1 92 ? -8.680 -4.024 -5.656 1.00 96.44 92 PHE A O 1
ATOM 729 N N . HIS A 1 93 ? -8.169 -3.469 -7.777 1.00 96.75 93 HIS A N 1
ATOM 730 C CA . HIS A 1 93 ? -7.597 -4.746 -8.171 1.00 96.75 93 HIS A CA 1
ATOM 731 C C . HIS A 1 93 ? -6.087 -4.561 -8.253 1.00 96.75 93 HIS A C 1
ATOM 733 O O . HIS A 1 93 ? -5.586 -3.886 -9.147 1.00 96.75 93 HIS A O 1
ATOM 739 N N . LEU A 1 94 ? -5.367 -5.128 -7.294 1.00 96.56 94 LEU A N 1
ATOM 740 C CA . LEU A 1 94 ? -3.921 -5.239 -7.379 1.00 96.56 94 LEU A CA 1
ATOM 741 C C . LEU A 1 94 ? -3.642 -6.394 -8.333 1.00 96.56 94 LEU A C 1
ATOM 743 O O . LEU A 1 94 ? -4.133 -7.496 -8.102 1.00 96.56 94 LEU A O 1
ATOM 747 N N . THR A 1 95 ? -2.917 -6.158 -9.415 1.00 94.62 95 THR A N 1
ATOM 748 C CA . THR A 1 95 ? -2.613 -7.194 -10.403 1.00 94.62 95 THR A CA 1
ATOM 749 C C . THR A 1 95 ? -1.117 -7.339 -10.588 1.00 94.62 95 THR A C 1
ATOM 751 O O . THR A 1 95 ? -0.368 -6.367 -10.459 1.00 94.62 95 THR A O 1
ATOM 754 N N . HIS A 1 96 ? -0.708 -8.574 -10.859 1.00 91.00 96 HIS A N 1
ATOM 755 C CA . HIS A 1 96 ? 0.658 -8.940 -11.187 1.00 91.00 96 HIS A CA 1
ATOM 756 C C . HIS A 1 96 ? 0.668 -9.534 -12.595 1.00 91.00 96 HIS A C 1
ATOM 758 O O . HIS A 1 96 ? 0.013 -10.548 -12.855 1.00 91.00 96 HIS A O 1
ATOM 764 N N . ARG A 1 97 ? 1.369 -8.859 -13.506 1.00 85.69 97 ARG A N 1
ATOM 765 C CA . ARG A 1 97 ? 1.507 -9.263 -14.905 1.00 85.69 97 ARG A CA 1
ATOM 766 C C . ARG A 1 97 ? 2.917 -9.762 -15.155 1.00 85.69 97 ARG A C 1
ATOM 768 O O . ARG A 1 97 ? 3.898 -9.130 -14.754 1.00 85.69 97 ARG A O 1
ATOM 775 N N . THR A 1 98 ? 3.009 -10.891 -15.841 1.00 78.75 98 THR A N 1
ATOM 776 C CA . THR A 1 98 ? 4.286 -11.555 -16.108 1.00 78.75 98 THR A CA 1
ATOM 777 C C . THR A 1 98 ? 5.035 -10.878 -17.251 1.00 78.75 98 THR A C 1
ATOM 779 O O . THR A 1 98 ? 4.449 -10.189 -18.083 1.00 78.75 98 THR A O 1
ATOM 782 N N . VAL A 1 99 ? 6.349 -11.107 -17.346 1.00 75.06 99 VAL A N 1
ATOM 783 C CA . VAL A 1 99 ? 7.185 -10.543 -18.426 1.00 75.06 99 VAL A CA 1
ATOM 784 C C . VAL A 1 99 ? 6.687 -10.951 -19.820 1.00 75.06 99 VAL A C 1
ATOM 786 O O . VAL A 1 99 ? 6.808 -10.165 -20.756 1.00 75.06 99 VAL A O 1
ATOM 789 N N . ALA A 1 100 ? 6.071 -12.132 -19.956 1.00 73.88 100 ALA A N 1
ATOM 790 C CA . ALA A 1 100 ? 5.488 -12.602 -21.214 1.00 73.88 100 ALA A CA 1
ATOM 791 C C . ALA A 1 100 ? 4.376 -11.675 -21.741 1.00 73.88 100 ALA A C 1
ATOM 793 O O . ALA A 1 100 ? 4.193 -11.548 -22.949 1.00 73.88 100 ALA A O 1
ATOM 794 N N . GLU A 1 101 ? 3.672 -10.977 -20.849 1.00 74.88 101 GLU A N 1
ATOM 795 C CA . GLU A 1 101 ? 2.626 -10.010 -21.202 1.00 74.88 101 GLU A CA 1
ATOM 796 C C . GLU A 1 101 ? 3.192 -8.631 -21.583 1.00 74.88 101 GLU A C 1
ATOM 798 O O . GLU A 1 101 ? 2.432 -7.747 -21.993 1.00 74.88 101 GLU A O 1
ATOM 803 N N . MET A 1 102 ? 4.513 -8.446 -21.446 1.00 75.94 102 MET A N 1
ATOM 804 C CA . MET A 1 102 ? 5.243 -7.190 -21.648 1.00 75.94 102 MET A CA 1
ATOM 805 C C . MET A 1 102 ? 4.549 -5.988 -20.978 1.00 75.94 102 MET A C 1
ATOM 807 O O . MET A 1 102 ? 4.181 -5.027 -21.659 1.00 75.94 102 MET A O 1
ATOM 811 N N . PRO A 1 103 ? 4.297 -6.036 -19.656 1.00 79.12 103 PRO A N 1
ATOM 812 C CA . PRO A 1 103 ? 3.606 -4.959 -18.973 1.00 79.12 103 PRO A CA 1
ATOM 813 C C . PRO A 1 103 ? 4.543 -3.770 -18.738 1.00 79.12 103 PRO A C 1
ATOM 815 O O . PRO A 1 103 ? 5.731 -3.937 -18.462 1.00 79.12 103 PRO A O 1
ATOM 818 N N . ASN A 1 104 ? 3.983 -2.559 -18.738 1.00 84.56 104 ASN A N 1
ATOM 819 C CA . ASN A 1 104 ? 4.711 -1.358 -18.311 1.00 84.56 104 ASN A CA 1
ATOM 820 C C . ASN A 1 104 ? 5.082 -1.404 -16.817 1.00 84.56 104 ASN A C 1
ATOM 822 O O . ASN A 1 104 ? 6.048 -0.775 -16.387 1.00 84.56 104 ASN A O 1
ATOM 826 N N . PHE A 1 105 ? 4.306 -2.154 -16.029 1.00 86.44 105 PHE A N 1
ATOM 827 C CA . PHE A 1 105 ? 4.486 -2.344 -14.595 1.00 86.44 105 PHE A CA 1
ATOM 828 C C . PHE A 1 105 ? 4.213 -3.804 -14.246 1.00 86.44 105 PHE A C 1
ATOM 830 O O . PHE A 1 105 ? 3.120 -4.297 -14.510 1.00 86.44 105 PHE A O 1
ATOM 837 N N . SER A 1 106 ? 5.170 -4.493 -13.619 1.00 86.50 106 SER A N 1
ATOM 838 C CA . SER A 1 106 ? 4.948 -5.879 -13.180 1.00 86.50 106 SER A CA 1
ATOM 839 C C . SER A 1 106 ? 3.826 -5.962 -12.148 1.00 86.50 106 SER A C 1
ATOM 841 O O . SER A 1 106 ? 3.022 -6.882 -12.197 1.00 86.50 106 SER A O 1
ATOM 843 N N . TYR A 1 107 ? 3.721 -4.969 -11.261 1.00 92.94 107 TYR A N 1
ATOM 844 C CA . TYR A 1 107 ? 2.652 -4.868 -10.271 1.00 92.94 107 TYR A CA 1
ATOM 845 C C . TYR A 1 107 ? 1.932 -3.531 -10.428 1.00 92.94 107 TYR A C 1
ATOM 847 O O . TYR A 1 107 ? 2.565 -2.474 -10.539 1.00 92.94 107 TYR A O 1
ATOM 855 N N . GLN A 1 108 ? 0.604 -3.578 -10.422 1.00 95.00 108 GLN A N 1
ATOM 856 C CA . GLN A 1 108 ? -0.242 -2.414 -10.664 1.00 95.00 108 GLN A CA 1
ATOM 857 C C . GLN A 1 108 ? -1.506 -2.441 -9.801 1.00 95.00 108 GLN A C 1
ATOM 859 O O . GLN A 1 108 ? -2.025 -3.503 -9.463 1.00 95.00 108 GLN A O 1
ATOM 864 N N . ALA A 1 109 ? -2.022 -1.264 -9.462 1.00 96.44 109 ALA A N 1
ATOM 865 C CA . ALA A 1 109 ? -3.271 -1.080 -8.739 1.00 96.44 109 ALA A CA 1
ATOM 866 C C . ALA A 1 109 ? -4.308 -0.454 -9.673 1.00 96.44 109 ALA A C 1
ATOM 868 O O . ALA A 1 109 ? -4.191 0.707 -10.067 1.00 96.44 109 ALA A O 1
ATOM 869 N N . GLU A 1 110 ? -5.342 -1.217 -10.018 1.00 95.19 110 GLU A N 1
ATOM 870 C CA . GLU A 1 110 ? -6.429 -0.766 -10.879 1.00 95.19 110 GLU A CA 1
ATOM 871 C C . GLU A 1 110 ? -7.622 -0.292 -10.048 1.00 95.19 110 GLU A C 1
ATOM 873 O O . GLU A 1 110 ? -8.287 -1.099 -9.393 1.00 95.19 110 GLU A O 1
ATOM 878 N N . ALA A 1 111 ? -7.913 1.008 -10.079 1.00 94.00 111 ALA A N 1
ATOM 879 C CA . ALA A 1 111 ? -9.031 1.609 -9.358 1.00 94.00 111 ALA A CA 1
ATOM 880 C C . ALA A 1 111 ? -10.384 1.008 -9.791 1.00 94.00 111 ALA A C 1
ATOM 882 O O . ALA A 1 111 ? -10.670 0.914 -10.982 1.00 94.00 111 ALA A O 1
ATOM 883 N N . GLN A 1 112 ? -11.224 0.616 -8.825 1.00 92.62 112 GLN A N 1
ATOM 884 C CA . GLN A 1 112 ? -12.511 -0.068 -9.070 1.00 92.62 112 GLN A CA 1
ATOM 885 C C . GLN A 1 112 ? -13.749 0.782 -8.755 1.00 92.62 112 GLN A C 1
ATOM 887 O O . GLN A 1 112 ? -14.882 0.349 -8.946 1.00 92.62 112 GLN A O 1
ATOM 892 N N . ALA A 1 113 ? -13.559 1.990 -8.234 1.00 83.94 113 ALA A N 1
ATOM 893 C CA . ALA A 1 113 ? -14.650 2.895 -7.901 1.00 83.94 113 ALA A CA 1
ATOM 894 C C . ALA A 1 113 ? -14.244 4.335 -8.206 1.00 83.94 113 ALA A C 1
ATOM 896 O O . ALA A 1 113 ? -13.086 4.697 -8.036 1.00 83.94 113 ALA A O 1
ATOM 897 N N . ARG A 1 114 ? -15.209 5.194 -8.558 1.00 76.25 114 ARG A N 1
ATOM 898 C CA . ARG A 1 114 ? -14.953 6.627 -8.818 1.00 76.25 114 ARG A CA 1
ATOM 899 C C . ARG A 1 114 ? -14.262 7.337 -7.652 1.00 76.25 114 ARG A C 1
ATOM 901 O O . ARG A 1 114 ? -13.406 8.187 -7.846 1.00 76.25 114 ARG A O 1
ATOM 908 N N . LEU A 1 115 ? -14.626 6.956 -6.430 1.00 79.81 115 LEU A N 1
ATOM 909 C CA . LEU A 1 115 ? -14.048 7.500 -5.202 1.00 79.81 115 LEU A CA 1
ATOM 910 C C . LEU A 1 115 ? -12.718 6.824 -4.818 1.00 79.81 115 LEU A C 1
ATOM 912 O O . LEU A 1 115 ? -12.179 7.094 -3.744 1.00 79.81 115 LEU A O 1
ATOM 916 N N . ALA A 1 116 ? -12.237 5.841 -5.585 1.00 84.56 116 ALA A N 1
ATOM 917 C CA . ALA A 1 116 ? -10.954 5.209 -5.309 1.00 84.56 116 ALA A CA 1
ATOM 918 C C . ALA A 1 116 ? -9.824 6.193 -5.664 1.00 84.56 116 ALA A C 1
ATOM 920 O O . ALA A 1 116 ? -10.028 7.156 -6.419 1.00 84.56 116 ALA A O 1
ATOM 921 N N . PRO A 1 117 ? -8.631 6.028 -5.086 1.00 87.88 117 PRO A N 1
ATOM 922 C CA . PRO A 1 117 ? -7.461 6.727 -5.589 1.00 87.88 117 PRO A CA 1
ATOM 923 C C . PRO A 1 117 ? -7.163 6.294 -7.041 1.00 87.88 117 PRO A C 1
ATOM 925 O O . PRO A 1 117 ? -7.743 5.317 -7.519 1.00 87.88 117 PRO A O 1
ATOM 928 N N . PRO A 1 118 ? -6.334 7.053 -7.776 1.00 90.75 118 PRO A N 1
ATOM 929 C CA . PRO A 1 118 ? -6.062 6.785 -9.189 1.00 90.75 118 PRO A CA 1
ATOM 930 C C . PRO A 1 118 ? -5.411 5.414 -9.404 1.00 90.75 118 PRO A C 1
ATOM 932 O O . PRO A 1 118 ? -4.892 4.816 -8.463 1.00 90.75 118 PRO A O 1
ATOM 935 N N . HIS A 1 119 ? -5.392 4.951 -10.657 1.00 95.12 119 HIS A N 1
ATOM 936 C CA . HIS A 1 119 ? -4.567 3.808 -11.040 1.00 95.12 119 HIS A CA 1
ATOM 937 C C . HIS A 1 119 ? -3.093 4.098 -10.731 1.00 95.12 119 HIS A C 1
ATOM 939 O O . HIS A 1 119 ? -2.644 5.248 -10.824 1.00 95.12 119 HIS A O 1
ATOM 945 N N . MET A 1 120 ? -2.353 3.067 -10.329 1.00 96.44 120 MET A N 1
ATOM 946 C CA . MET A 1 120 ? -0.939 3.198 -9.983 1.00 96.44 120 MET A CA 1
ATOM 947 C C . MET A 1 120 ? -0.130 2.014 -10.491 1.00 96.44 120 MET A C 1
ATOM 949 O O . MET A 1 120 ? -0.643 0.903 -10.601 1.00 96.44 120 MET A O 1
ATOM 953 N N . GLY A 1 121 ? 1.152 2.249 -10.738 1.00 95.44 121 GLY A N 1
ATOM 954 C CA . GLY A 1 121 ? 2.136 1.217 -11.040 1.00 95.44 121 GLY A CA 1
ATOM 955 C C . GLY A 1 121 ? 3.347 1.363 -10.128 1.00 95.44 121 GLY A C 1
ATOM 956 O O . GLY A 1 121 ? 3.713 2.482 -9.764 1.00 95.44 121 GLY A O 1
ATOM 957 N N . ILE A 1 122 ? 3.962 0.245 -9.743 1.00 94.75 122 ILE A N 1
ATOM 958 C CA . ILE A 1 122 ? 5.200 0.242 -8.953 1.00 94.75 122 ILE A CA 1
ATOM 959 C C . ILE A 1 122 ? 6.385 -0.185 -9.823 1.00 94.75 122 ILE A C 1
ATOM 961 O O . ILE A 1 122 ? 6.311 -1.134 -10.601 1.00 94.75 122 ILE A O 1
ATOM 965 N N . LEU A 1 123 ? 7.489 0.543 -9.688 1.00 91.81 123 LEU A N 1
ATOM 966 C CA . LEU A 1 123 ? 8.745 0.317 -10.391 1.00 91.81 123 LEU A CA 1
ATOM 967 C C . LEU A 1 123 ? 9.870 0.144 -9.378 1.00 91.81 123 LEU A C 1
ATOM 969 O O . LEU A 1 123 ? 9.941 0.871 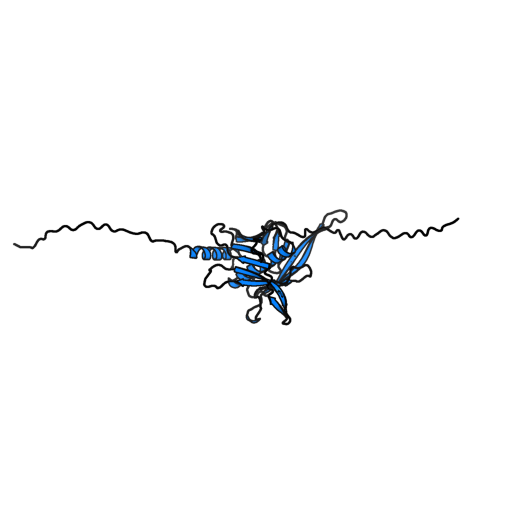-8.388 1.00 91.81 123 LEU A O 1
ATOM 973 N N . ARG A 1 124 ? 10.806 -0.764 -9.655 1.00 88.81 124 ARG A N 1
ATOM 974 C CA . ARG A 1 124 ? 12.096 -0.785 -8.960 1.00 88.81 124 ARG A CA 1
ATOM 975 C C . ARG A 1 124 ? 13.015 0.258 -9.598 1.00 88.81 124 ARG A C 1
ATOM 977 O O . ARG A 1 124 ? 13.209 0.246 -10.809 1.00 88.81 124 ARG A O 1
ATOM 984 N N . VAL A 1 125 ? 13.606 1.131 -8.786 1.00 85.62 125 VAL A N 1
ATOM 985 C CA . VAL A 1 125 ? 14.523 2.187 -9.237 1.00 85.62 125 VAL A CA 1
ATOM 986 C C . VAL A 1 125 ? 15.936 1.895 -8.729 1.00 85.62 125 VAL A C 1
ATOM 988 O O . VAL A 1 125 ? 16.121 1.542 -7.566 1.00 85.62 125 VAL A O 1
ATOM 991 N N . GLY A 1 126 ? 16.933 2.055 -9.604 1.00 70.81 126 GLY A N 1
ATOM 992 C CA . GLY A 1 126 ? 18.358 1.917 -9.283 1.00 70.81 126 GLY A CA 1
ATOM 993 C C . GLY A 1 126 ? 19.059 0.755 -9.999 1.00 70.81 126 GLY A C 1
ATOM 994 O O . GLY A 1 126 ? 18.481 -0.305 -10.236 1.00 70.81 126 GLY A O 1
ATOM 995 N N . HIS A 1 127 ? 20.338 0.953 -10.336 1.00 51.94 127 HIS A N 1
ATOM 996 C CA . HIS A 1 127 ? 21.195 -0.091 -10.901 1.00 51.94 127 HIS A CA 1
ATOM 997 C C . HIS A 1 127 ? 21.755 -0.981 -9.786 1.00 51.94 127 HIS A C 1
ATOM 999 O O . HIS A 1 127 ? 22.426 -0.486 -8.879 1.00 51.94 127 HIS A O 1
ATOM 1005 N N . LYS A 1 128 ? 21.565 -2.305 -9.914 1.00 50.22 128 LYS A N 1
ATOM 1006 C CA . LYS A 1 128 ? 22.049 -3.362 -8.994 1.00 50.22 128 LYS A CA 1
ATOM 1007 C C . LYS A 1 128 ? 23.549 -3.290 -8.633 1.00 50.22 128 LYS A C 1
ATOM 1009 O O . LYS A 1 128 ? 23.982 -4.006 -7.743 1.00 50.22 128 LYS A O 1
ATOM 1014 N N . ILE A 1 129 ? 24.340 -2.477 -9.335 1.00 46.59 129 ILE A N 1
ATOM 1015 C CA . ILE A 1 129 ? 25.807 -2.548 -9.363 1.00 46.59 129 ILE A CA 1
ATOM 1016 C C . ILE A 1 129 ? 26.481 -1.495 -8.457 1.00 46.59 129 ILE A C 1
ATOM 1018 O O . ILE A 1 129 ? 27.636 -1.680 -8.095 1.00 46.59 129 ILE A O 1
ATOM 1022 N N . ARG A 1 130 ? 25.801 -0.407 -8.052 1.00 48.44 130 ARG A N 1
ATOM 1023 C CA . ARG A 1 130 ? 26.478 0.722 -7.361 1.00 48.44 130 ARG A CA 1
ATOM 1024 C C . ARG A 1 130 ? 25.925 1.121 -5.999 1.00 48.44 130 ARG A C 1
ATOM 1026 O O . ARG A 1 130 ? 26.638 1.718 -5.204 1.00 48.44 130 ARG A O 1
ATOM 1033 N N . SER A 1 131 ? 24.675 0.786 -5.724 1.00 54.47 131 SER A N 1
ATOM 1034 C CA . SER A 1 131 ? 24.030 1.035 -4.445 1.00 54.47 131 SER A CA 1
ATOM 1035 C C . SER A 1 131 ? 23.354 -0.270 -4.073 1.00 54.47 131 SER A C 1
ATOM 1037 O O . SER A 1 131 ? 22.389 -0.662 -4.721 1.00 54.47 131 SER A O 1
ATOM 1039 N N . GLY A 1 132 ? 23.848 -0.980 -3.058 1.00 64.06 132 GLY A N 1
ATOM 1040 C CA . GLY A 1 132 ? 23.168 -2.170 -2.524 1.00 64.06 132 GLY A CA 1
ATOM 1041 C C . GLY A 1 132 ? 21.760 -1.876 -1.980 1.00 64.06 132 GLY A C 1
ATOM 1042 O O . GLY A 1 132 ? 21.079 -2.785 -1.512 1.00 64.06 132 GLY A O 1
ATOM 1043 N N . ARG A 1 133 ? 21.326 -0.611 -2.046 1.00 73.75 133 ARG A N 1
ATOM 1044 C CA . ARG A 1 133 ? 20.071 -0.084 -1.532 1.00 73.75 133 ARG A CA 1
ATOM 1045 C C . ARG A 1 133 ? 18.998 -0.223 -2.596 1.00 73.75 133 ARG A C 1
ATOM 1047 O O . ARG A 1 133 ? 19.125 0.257 -3.724 1.00 73.75 133 ARG A O 1
ATOM 1054 N N . ARG A 1 134 ? 17.920 -0.892 -2.221 1.00 84.56 134 ARG A N 1
ATOM 1055 C CA . ARG A 1 134 ? 16.739 -1.031 -3.063 1.00 84.56 134 ARG A CA 1
ATOM 1056 C C . ARG A 1 134 ? 15.859 0.206 -2.893 1.00 84.56 134 ARG A C 1
ATOM 1058 O O . ARG A 1 134 ? 15.657 0.675 -1.775 1.00 84.56 134 ARG A O 1
ATOM 1065 N N . ARG A 1 135 ? 15.305 0.686 -4.004 1.00 90.69 135 ARG A N 1
ATOM 1066 C CA . ARG A 1 135 ? 14.283 1.732 -4.033 1.00 90.69 135 ARG A CA 1
ATOM 1067 C C . ARG A 1 135 ? 13.122 1.283 -4.912 1.00 90.69 135 ARG A C 1
ATOM 1069 O O . ARG A 1 135 ? 13.337 0.667 -5.961 1.00 90.69 135 ARG A O 1
ATOM 1076 N N . TYR A 1 136 ? 11.907 1.602 -4.494 1.00 93.56 136 TYR A N 1
ATOM 1077 C CA . TYR A 1 136 ? 10.708 1.491 -5.310 1.00 93.56 136 TYR A CA 1
ATOM 1078 C C . TYR A 1 136 ? 10.088 2.867 -5.515 1.00 93.56 136 TYR A C 1
ATOM 1080 O O . TYR A 1 136 ? 10.131 3.714 -4.627 1.00 93.56 136 TYR A O 1
ATOM 1088 N N . ARG A 1 137 ? 9.497 3.073 -6.686 1.00 95.31 137 ARG A N 1
ATOM 1089 C CA . ARG A 1 137 ? 8.755 4.278 -7.041 1.00 95.31 137 ARG A CA 1
ATOM 1090 C C . ARG A 1 137 ? 7.360 3.879 -7.480 1.00 95.31 137 ARG A C 1
ATOM 1092 O O . ARG A 1 137 ? 7.211 3.033 -8.359 1.00 95.31 137 ARG A O 1
ATOM 1099 N N . VAL A 1 138 ? 6.357 4.493 -6.871 1.00 96.81 138 VAL A N 1
ATOM 1100 C CA . VAL A 1 138 ? 4.949 4.313 -7.211 1.00 96.81 138 VAL A CA 1
ATOM 1101 C C . VAL A 1 138 ? 4.486 5.552 -7.950 1.00 96.81 138 VAL A C 1
ATOM 1103 O O . VAL A 1 138 ? 4.553 6.664 -7.428 1.00 96.81 138 VAL A O 1
ATOM 1106 N N . VAL A 1 139 ? 4.033 5.353 -9.179 1.00 96.38 139 VAL A N 1
ATOM 1107 C CA . VAL A 1 139 ? 3.596 6.426 -10.073 1.00 96.38 139 VAL A CA 1
ATOM 1108 C C . VAL A 1 139 ? 2.110 6.307 -10.335 1.00 96.38 139 VAL A C 1
ATOM 1110 O O . VAL A 1 139 ? 1.559 5.202 -10.354 1.00 96.38 139 VAL A O 1
ATOM 1113 N N . ARG A 1 140 ? 1.462 7.445 -10.575 1.00 95.69 140 ARG A N 1
ATOM 1114 C CA . ARG A 1 140 ? 0.127 7.453 -11.159 1.00 95.69 140 ARG A CA 1
ATOM 1115 C C . ARG A 1 140 ? 0.186 6.831 -12.551 1.00 95.69 140 ARG A C 1
ATOM 1117 O O . ARG A 1 140 ? 1.146 7.023 -13.298 1.00 95.69 140 ARG A O 1
ATOM 1124 N N . THR A 1 141 ? -0.865 6.118 -12.915 1.00 94.62 141 THR A N 1
ATOM 1125 C CA . THR A 1 141 ? -1.039 5.577 -14.259 1.00 94.62 141 THR A CA 1
ATOM 1126 C C . THR A 1 141 ? -2.405 5.942 -14.822 1.00 94.62 141 THR A C 1
ATOM 1128 O O . THR A 1 141 ? -3.313 6.375 -14.106 1.00 94.62 141 THR A O 1
ATOM 1131 N N . HIS A 1 142 ? -2.532 5.804 -16.134 1.00 91.94 142 HIS A N 1
ATOM 1132 C CA . HIS A 1 142 ? -3.781 5.955 -16.872 1.00 91.94 142 HIS A CA 1
ATOM 1133 C C . HIS A 1 142 ? -3.866 4.854 -17.928 1.00 91.94 142 HIS A C 1
ATOM 1135 O O . HIS A 1 142 ? -2.845 4.282 -18.304 1.00 91.94 142 HIS A O 1
ATOM 1141 N N . TRP A 1 143 ? -5.073 4.533 -18.385 1.00 89.69 143 TRP A N 1
ATOM 1142 C CA . TRP A 1 143 ? -5.246 3.599 -19.494 1.00 89.69 143 TRP A CA 1
ATOM 1143 C C . TRP A 1 143 ? -4.825 4.266 -20.801 1.00 89.69 143 TRP A C 1
ATOM 1145 O O . TRP A 1 143 ? -5.309 5.354 -21.108 1.00 89.69 143 TRP A O 1
ATOM 1155 N N . GLY A 1 144 ? -3.912 3.626 -21.528 1.00 88.25 144 GLY A N 1
ATOM 1156 C CA . GLY A 1 144 ? -3.586 3.978 -22.905 1.00 88.25 144 GLY A CA 1
ATOM 1157 C C . GLY A 1 144 ? -4.482 3.253 -23.907 1.00 88.25 144 GLY A C 1
ATOM 1158 O O . GLY A 1 144 ? -5.220 2.328 -23.553 1.00 88.25 144 GLY A O 1
ATOM 1159 N N . ASP A 1 145 ? -4.361 3.644 -25.173 1.00 88.69 145 ASP A N 1
ATOM 1160 C CA . ASP A 1 145 ? -5.133 3.079 -26.290 1.00 88.69 145 ASP A CA 1
ATOM 1161 C C . ASP A 1 145 ? -4.843 1.587 -26.527 1.00 88.69 145 ASP A C 1
ATOM 1163 O O . ASP A 1 145 ? -5.660 0.859 -27.085 1.00 88.69 145 ASP A O 1
ATOM 1167 N N . ASP A 1 146 ? -3.695 1.104 -26.048 1.00 85.88 146 ASP A N 1
ATOM 1168 C CA . ASP A 1 146 ? -3.270 -0.295 -26.102 1.00 85.88 146 ASP A CA 1
ATOM 1169 C C . ASP A 1 146 ? -3.862 -1.166 -24.979 1.00 85.88 146 ASP A C 1
ATOM 1171 O O . ASP A 1 146 ? -3.440 -2.309 -24.789 1.00 85.88 146 ASP A O 1
ATOM 1175 N N . ASN A 1 147 ? -4.829 -0.637 -24.218 1.00 84.00 147 ASN A N 1
ATOM 1176 C CA . ASN A 1 147 ? -5.427 -1.286 -23.051 1.00 84.00 147 ASN A CA 1
ATOM 1177 C C . ASN A 1 147 ? -4.369 -1.731 -22.022 1.00 84.00 147 ASN A C 1
ATOM 1179 O O . ASN A 1 147 ? -4.465 -2.792 -21.393 1.00 84.00 147 ASN A O 1
ATOM 1183 N N . ARG A 1 148 ? -3.325 -0.911 -21.856 1.00 86.12 148 ARG A N 1
ATOM 1184 C CA . ARG A 1 148 ? -2.306 -1.059 -20.816 1.00 86.12 148 ARG A CA 1
ATOM 1185 C C . ARG A 1 148 ? -2.209 0.215 -19.993 1.00 86.12 148 ARG A C 1
ATOM 1187 O O . ARG A 1 148 ? -2.491 1.316 -20.461 1.00 86.12 148 ARG A O 1
ATOM 1194 N N . LEU A 1 149 ? -1.801 0.059 -18.735 1.00 89.44 149 LEU A N 1
ATOM 1195 C CA . LEU A 1 149 ? -1.535 1.202 -17.875 1.00 89.44 149 LEU A CA 1
ATOM 1196 C C . LEU A 1 149 ? -0.236 1.873 -18.313 1.00 89.44 149 LEU A C 1
ATOM 1198 O O . LEU A 1 149 ? 0.838 1.275 -18.251 1.00 89.44 149 LEU A O 1
ATOM 1202 N N . GLN A 1 150 ? -0.342 3.119 -18.749 1.00 89.69 150 GLN A N 1
ATOM 1203 C CA . GLN A 1 150 ? 0.774 3.950 -19.169 1.00 89.69 150 GLN A CA 1
ATOM 1204 C C . GLN A 1 150 ? 1.291 4.775 -17.993 1.00 89.69 150 GLN A C 1
ATOM 1206 O O . GLN A 1 150 ? 0.546 5.165 -17.084 1.00 89.69 150 GLN A O 1
ATOM 1211 N N . LYS A 1 151 ? 2.601 5.019 -18.000 1.00 85.00 151 LYS A N 1
ATOM 1212 C CA . LYS A 1 151 ? 3.274 5.799 -16.965 1.00 85.00 151 LYS A CA 1
ATOM 1213 C C . LYS A 1 151 ? 2.846 7.265 -17.040 1.00 85.00 151 LYS A C 1
ATOM 1215 O O . LYS A 1 151 ? 2.851 7.861 -18.109 1.00 85.00 151 LYS A O 1
ATOM 1220 N N . SER A 1 152 ? 2.525 7.848 -15.888 1.00 87.50 152 SER A N 1
ATOM 1221 C CA . SER A 1 152 ? 2.528 9.298 -15.698 1.00 87.50 152 SER A CA 1
ATOM 1222 C C . SER A 1 152 ? 3.848 9.736 -15.059 1.00 87.50 152 SER A C 1
ATOM 1224 O O . SER A 1 152 ? 4.497 8.954 -14.357 1.00 87.50 152 SER A O 1
ATOM 1226 N N . ASP A 1 153 ? 4.225 10.996 -15.261 1.00 85.62 153 ASP A N 1
ATOM 1227 C CA . ASP A 1 153 ? 5.345 11.616 -14.545 1.00 85.62 153 ASP A CA 1
ATOM 1228 C C . ASP A 1 153 ? 4.997 11.976 -13.088 1.00 85.62 153 ASP A C 1
ATOM 1230 O O . ASP A 1 153 ? 5.886 12.310 -12.307 1.00 85.62 153 ASP A O 1
ATOM 1234 N N . ASP A 1 154 ? 3.726 11.841 -12.691 1.00 93.12 154 ASP A N 1
ATOM 1235 C CA . ASP A 1 154 ? 3.264 12.049 -11.316 1.00 93.12 154 ASP A CA 1
ATOM 1236 C C . ASP A 1 154 ? 3.700 10.894 -10.393 1.00 93.12 154 ASP A C 1
ATOM 1238 O O . ASP A 1 154 ? 3.103 9.808 -10.371 1.00 93.12 154 ASP A O 1
ATOM 1242 N N . VAL A 1 155 ? 4.768 11.132 -9.627 1.00 95.38 155 VAL A N 1
ATOM 1243 C CA . VAL A 1 155 ? 5.242 10.229 -8.573 1.00 95.38 155 VAL A CA 1
ATOM 1244 C C . VAL A 1 155 ? 4.386 10.416 -7.327 1.00 95.38 155 VAL A C 1
ATOM 1246 O O . VAL A 1 155 ? 4.384 11.473 -6.704 1.00 95.38 155 VAL A O 1
ATOM 1249 N N . LEU A 1 156 ? 3.700 9.352 -6.919 1.00 96.19 156 LEU A N 1
ATOM 1250 C CA . LEU A 1 156 ? 2.850 9.380 -5.734 1.00 96.19 156 LEU A CA 1
ATOM 1251 C C . LEU A 1 156 ? 3.655 9.082 -4.473 1.00 96.19 156 LEU A C 1
ATOM 1253 O O . LEU A 1 156 ? 3.516 9.792 -3.476 1.00 96.19 156 LEU A O 1
ATOM 1257 N N . PHE A 1 157 ? 4.493 8.042 -4.533 1.00 97.56 157 PHE A N 1
ATOM 1258 C CA . PHE A 1 157 ? 5.271 7.563 -3.395 1.00 97.56 157 PHE A CA 1
ATOM 1259 C C . PHE A 1 157 ? 6.635 7.028 -3.820 1.00 97.56 157 PHE A C 1
ATOM 1261 O O . PHE A 1 157 ? 6.776 6.430 -4.890 1.00 97.56 157 PHE A O 1
ATOM 1268 N N . GLU A 1 158 ? 7.613 7.144 -2.934 1.00 96.88 158 GLU A N 1
ATOM 1269 C CA . GLU A 1 158 ? 8.868 6.403 -3.012 1.00 96.88 158 GLU A CA 1
ATOM 1270 C C . GLU A 1 158 ? 9.061 5.580 -1.737 1.00 96.88 158 GLU A C 1
ATOM 1272 O O . GLU A 1 158 ? 8.693 6.015 -0.650 1.00 96.88 158 GLU A O 1
ATOM 1277 N N . ALA A 1 159 ? 9.614 4.376 -1.878 1.00 95.88 159 ALA A N 1
ATOM 1278 C CA . ALA A 1 159 ? 9.998 3.522 -0.761 1.00 95.88 159 ALA A CA 1
ATOM 1279 C C . ALA A 1 159 ? 11.486 3.186 -0.877 1.00 95.88 159 ALA A C 1
ATOM 1281 O O . ALA A 1 159 ? 11.912 2.574 -1.861 1.00 95.88 159 ALA A O 1
ATOM 1282 N N . GLU A 1 160 ? 12.280 3.565 0.117 1.00 92.38 160 GLU A N 1
ATOM 1283 C CA . GLU A 1 160 ? 13.730 3.361 0.132 1.00 92.38 160 GLU A CA 1
ATOM 1284 C C . GLU A 1 160 ? 14.172 2.651 1.411 1.00 92.38 160 GLU A C 1
ATOM 1286 O O . GLU A 1 160 ? 13.586 2.828 2.474 1.00 92.38 160 GLU A O 1
ATOM 1291 N N . GLN A 1 161 ? 15.208 1.817 1.314 1.00 88.31 161 GLN A N 1
ATOM 1292 C CA . GLN A 1 161 ? 15.825 1.228 2.503 1.00 88.31 161 GLN A CA 1
ATOM 1293 C C . GLN A 1 161 ? 16.606 2.296 3.285 1.00 88.31 161 GLN A C 1
ATOM 1295 O O . GLN A 1 161 ? 17.356 3.048 2.655 1.00 88.31 161 GLN A O 1
ATOM 1300 N N . PRO A 1 162 ? 16.514 2.353 4.625 1.00 86.25 162 PRO A N 1
ATOM 1301 C CA . PRO A 1 162 ? 17.195 3.377 5.418 1.00 86.25 162 PRO A CA 1
ATOM 1302 C C . PRO A 1 162 ? 18.723 3.380 5.217 1.00 86.25 162 PRO A C 1
ATOM 1304 O O . PRO A 1 162 ? 19.341 2.362 4.900 1.00 86.25 162 PRO A O 1
ATOM 1307 N N . THR A 1 163 ? 19.338 4.559 5.340 1.00 75.06 163 THR A N 1
ATOM 1308 C CA . THR A 1 163 ? 20.784 4.806 5.142 1.00 75.06 163 THR A CA 1
ATOM 1309 C C . THR A 1 163 ? 21.651 4.447 6.350 1.00 75.06 163 THR A C 1
ATOM 1311 O O . THR A 1 163 ? 22.862 4.326 6.187 1.00 75.06 163 THR A O 1
ATOM 1314 N N . GLY A 1 164 ? 21.077 4.328 7.551 1.00 65.44 164 GLY A N 1
ATOM 1315 C CA . GLY A 1 164 ? 21.831 4.255 8.806 1.00 65.44 164 GLY A CA 1
ATOM 1316 C C . GLY A 1 164 ? 21.372 3.150 9.756 1.00 65.44 164 GLY A C 1
ATOM 1317 O O . GLY A 1 164 ? 20.279 2.609 9.630 1.00 65.44 164 GLY A O 1
ATOM 1318 N N . THR A 1 165 ? 22.211 2.858 10.748 1.00 56.19 165 THR A N 1
ATOM 1319 C CA . THR A 1 165 ? 21.997 1.872 11.826 1.00 56.19 165 THR A CA 1
ATOM 1320 C C . THR A 1 165 ? 21.036 2.336 12.925 1.00 56.19 165 THR A C 1
ATOM 1322 O O . THR A 1 165 ? 20.817 1.610 13.888 1.00 56.19 165 THR A O 1
ATOM 1325 N N . GLY A 1 166 ? 20.461 3.537 12.808 1.00 56.69 166 GLY A N 1
ATOM 1326 C CA . GLY A 1 166 ? 19.713 4.185 13.890 1.00 56.69 166 GLY A CA 1
ATOM 1327 C C . GLY A 1 166 ? 18.385 3.522 14.266 1.00 56.69 166 GLY A C 1
ATOM 1328 O O . GLY A 1 166 ? 17.825 3.878 15.296 1.00 56.69 166 GLY A O 1
ATOM 1329 N N . ASN A 1 167 ? 17.871 2.588 13.458 1.00 66.44 167 ASN A N 1
ATOM 1330 C CA . ASN A 1 167 ? 16.656 1.849 13.790 1.00 66.44 167 ASN A CA 1
ATOM 1331 C C . ASN A 1 167 ? 16.633 0.498 13.059 1.00 66.44 167 ASN A C 1
ATOM 1333 O O . ASN A 1 167 ? 16.205 0.417 11.907 1.00 66.44 167 ASN A O 1
ATOM 1337 N N . ALA A 1 168 ? 17.147 -0.544 13.718 1.00 70.19 168 ALA A N 1
ATOM 1338 C CA . ALA A 1 168 ? 17.287 -1.893 13.161 1.00 70.19 168 ALA A CA 1
ATOM 1339 C C . ALA A 1 168 ? 15.960 -2.462 12.618 1.00 70.19 168 ALA A C 1
ATOM 1341 O O . ALA A 1 168 ? 15.961 -3.217 11.651 1.00 70.19 168 ALA A O 1
ATOM 1342 N N . ASP A 1 169 ? 14.833 -2.035 13.178 1.00 84.56 169 ASP A N 1
ATOM 1343 C CA . ASP A 1 169 ? 13.517 -2.597 12.866 1.00 84.56 169 ASP A CA 1
ATOM 1344 C C . ASP A 1 169 ? 12.854 -1.924 11.653 1.00 84.56 169 ASP A C 1
ATOM 1346 O O . ASP A 1 169 ? 11.891 -2.443 11.081 1.00 84.56 169 ASP A O 1
ATOM 1350 N N . VAL A 1 170 ? 13.360 -0.761 11.222 1.00 90.31 170 VAL A N 1
ATOM 1351 C CA . VAL A 1 170 ? 12.839 -0.050 10.048 1.00 90.31 170 VAL A CA 1
ATOM 1352 C C . VAL A 1 170 ? 13.417 -0.684 8.789 1.00 90.31 170 VAL A C 1
ATOM 1354 O O . VAL A 1 170 ? 14.608 -0.591 8.504 1.00 90.31 170 VAL A O 1
ATOM 1357 N N . VAL A 1 171 ? 12.552 -1.296 7.985 1.00 89.69 171 VAL A N 1
ATOM 1358 C CA . VAL A 1 171 ? 12.949 -1.978 6.744 1.00 89.69 171 VAL A CA 1
ATOM 1359 C C . VAL A 1 171 ? 12.775 -1.101 5.504 1.00 89.69 171 VAL A C 1
ATOM 1361 O O . VAL A 1 171 ? 13.519 -1.269 4.533 1.00 89.69 171 VAL A O 1
ATOM 1364 N N . TRP A 1 172 ? 11.825 -0.161 5.537 1.00 93.31 172 TRP A N 1
ATOM 1365 C CA . TRP A 1 172 ? 11.571 0.803 4.463 1.00 93.31 172 TRP A CA 1
ATOM 1366 C C . TRP A 1 172 ? 11.100 2.142 5.016 1.00 93.31 172 TRP A C 1
ATOM 1368 O O . TRP A 1 172 ? 10.292 2.200 5.941 1.00 93.31 172 TRP A O 1
ATOM 1378 N N . GLU A 1 173 ? 11.542 3.218 4.388 1.00 95.31 173 GLU A N 1
ATOM 1379 C CA . GLU A 1 173 ? 11.019 4.561 4.594 1.00 95.31 173 GLU A CA 1
ATOM 1380 C C . GLU A 1 173 ? 10.206 4.977 3.370 1.00 95.31 173 GLU A C 1
ATOM 1382 O O . GLU A 1 173 ? 10.656 4.814 2.234 1.00 95.31 173 GLU A O 1
ATOM 1387 N N . TRP A 1 174 ? 8.994 5.472 3.613 1.00 97.81 174 TRP A N 1
ATOM 1388 C CA . TRP A 1 174 ? 8.046 5.885 2.587 1.00 97.81 174 TRP A CA 1
ATOM 1389 C C . TRP A 1 174 ? 7.944 7.403 2.557 1.00 97.81 174 TRP A C 1
ATOM 1391 O O . TRP A 1 174 ? 7.594 8.019 3.564 1.00 97.81 174 TRP A O 1
ATOM 1401 N N . SER A 1 175 ? 8.175 7.997 1.394 1.00 97.56 175 SER A N 1
ATOM 1402 C CA . SER A 1 175 ? 8.024 9.428 1.136 1.00 97.56 175 SER A CA 1
ATOM 1403 C C . SER A 1 175 ? 7.020 9.690 0.015 1.00 97.56 175 SER A C 1
ATOM 1405 O O . SER A 1 175 ? 6.622 8.775 -0.710 1.00 97.56 175 SER A O 1
ATOM 1407 N N . ASP A 1 176 ? 6.562 10.934 -0.119 1.00 96.75 176 ASP A N 1
ATOM 1408 C CA . ASP A 1 176 ? 5.820 11.361 -1.305 1.00 96.75 176 ASP A CA 1
ATOM 1409 C C . ASP A 1 176 ? 6.741 11.746 -2.471 1.00 96.75 176 ASP A C 1
ATOM 1411 O O . ASP A 1 176 ? 7.966 11.706 -2.357 1.00 96.75 176 ASP A O 1
ATOM 1415 N N . GLY A 1 177 ? 6.151 12.125 -3.610 1.00 92.31 177 GLY A N 1
ATOM 1416 C CA . GLY A 1 177 ? 6.897 12.538 -4.804 1.00 92.31 177 GLY A CA 1
ATOM 1417 C C . GLY A 1 177 ? 7.821 13.747 -4.617 1.00 92.31 177 GLY A C 1
ATOM 1418 O O . GLY A 1 177 ? 8.723 13.934 -5.428 1.00 92.31 177 GLY A O 1
ATOM 1419 N N . ASN A 1 178 ? 7.647 14.528 -3.544 1.00 94.31 178 ASN A N 1
ATOM 1420 C CA . ASN A 1 178 ? 8.519 15.653 -3.196 1.00 94.31 178 ASN A CA 1
ATOM 1421 C C . ASN A 1 178 ? 9.607 15.260 -2.180 1.00 94.31 178 ASN A C 1
ATOM 1423 O O . ASN A 1 178 ? 10.394 16.107 -1.761 1.00 94.31 178 ASN A O 1
ATOM 1427 N N . GLY A 1 179 ? 9.648 13.993 -1.759 1.00 93.56 179 GLY A N 1
ATOM 1428 C CA . GLY A 1 179 ? 10.590 13.486 -0.767 1.00 93.56 179 GLY A CA 1
ATOM 1429 C C . GLY A 1 179 ? 10.166 13.710 0.687 1.00 93.56 179 GLY A C 1
ATOM 1430 O O . GLY A 1 179 ? 10.940 13.390 1.587 1.00 93.56 179 GLY A O 1
ATOM 1431 N N . ALA A 1 180 ? 8.956 14.212 0.959 1.00 96.19 180 ALA A N 1
ATOM 1432 C CA . ALA A 1 180 ? 8.487 14.386 2.332 1.00 96.19 180 ALA A CA 1
ATOM 1433 C C . ALA A 1 180 ? 8.127 13.028 2.957 1.00 96.19 180 ALA A C 1
ATOM 1435 O O . ALA A 1 180 ? 7.393 12.240 2.359 1.00 96.19 180 ALA A O 1
ATOM 1436 N N . MET A 1 181 ? 8.631 12.753 4.165 1.00 96.69 181 MET A N 1
ATOM 1437 C CA . MET A 1 181 ? 8.397 11.490 4.877 1.00 96.69 181 MET A CA 1
ATOM 1438 C C . MET A 1 181 ? 6.912 11.304 5.203 1.00 96.69 181 MET A C 1
ATOM 1440 O O . MET A 1 181 ? 6.297 12.149 5.851 1.00 96.69 181 MET A O 1
ATOM 1444 N N . LEU A 1 182 ? 6.355 10.164 4.804 1.00 97.69 182 LEU A N 1
ATOM 1445 C CA . LEU A 1 182 ? 4.968 9.790 5.063 1.00 97.69 182 LEU A CA 1
ATOM 1446 C C . LEU A 1 182 ? 4.844 8.703 6.124 1.00 97.69 182 LEU A C 1
ATOM 1448 O O . LEU A 1 182 ? 3.952 8.779 6.972 1.00 97.69 182 LEU A O 1
ATOM 1452 N N . ALA A 1 183 ? 5.684 7.671 6.039 1.00 97.94 183 ALA A N 1
ATOM 1453 C CA . ALA A 1 183 ? 5.569 6.492 6.882 1.00 97.94 183 ALA A CA 1
ATOM 1454 C C . ALA A 1 183 ? 6.880 5.707 6.988 1.00 97.94 183 ALA A C 1
ATOM 1456 O O . ALA A 1 183 ? 7.770 5.823 6.147 1.00 97.94 183 ALA A O 1
ATOM 1457 N N . ARG A 1 184 ? 6.962 4.840 7.997 1.00 96.31 184 ARG A N 1
ATOM 1458 C CA . ARG A 1 184 ? 8.018 3.832 8.131 1.00 96.31 184 ARG A CA 1
ATOM 1459 C C . ARG A 1 184 ? 7.415 2.445 8.154 1.00 96.31 184 ARG A C 1
ATOM 1461 O O . ARG A 1 184 ? 6.472 2.185 8.892 1.00 96.31 184 ARG A O 1
ATOM 1468 N N . GLU A 1 185 ? 7.968 1.559 7.348 1.00 95.12 185 GLU A N 1
ATOM 1469 C CA . GLU A 1 185 ? 7.673 0.140 7.428 1.00 95.12 185 GLU A CA 1
ATOM 1470 C C . GLU A 1 185 ? 8.578 -0.468 8.498 1.00 95.12 185 GLU A C 1
ATOM 1472 O O . GLU A 1 185 ? 9.797 -0.537 8.322 1.00 95.12 185 GLU A O 1
ATOM 1477 N N . VAL A 1 186 ? 7.970 -0.856 9.614 1.00 92.00 186 VAL A N 1
ATOM 1478 C CA . VAL A 1 186 ? 8.649 -1.423 10.778 1.00 92.00 186 VAL A CA 1
ATOM 1479 C C . VAL A 1 186 ? 8.288 -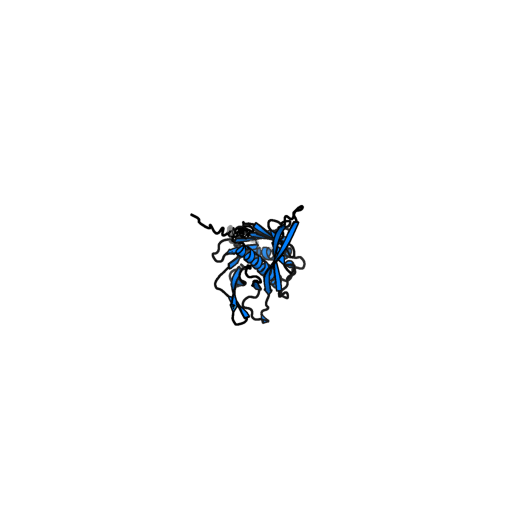2.888 10.882 1.00 92.00 186 VAL A C 1
ATOM 1481 O O . VAL A 1 186 ? 7.111 -3.262 10.832 1.00 92.00 186 VAL A O 1
ATOM 1484 N N . LEU A 1 187 ? 9.314 -3.704 11.034 1.00 86.62 187 LEU A N 1
ATOM 1485 C CA . LEU A 1 187 ? 9.189 -5.111 11.311 1.00 86.62 187 LEU A CA 1
ATOM 1486 C C . LEU A 1 187 ? 9.605 -5.357 12.760 1.00 86.62 187 LEU A C 1
ATOM 1488 O O . LEU A 1 187 ? 10.758 -5.153 13.116 1.00 86.62 187 LEU A O 1
ATOM 1492 N N . HIS A 1 188 ? 8.665 -5.862 13.545 1.00 84.44 188 HIS A N 1
ATOM 1493 C CA . HIS A 1 188 ? 8.872 -6.186 14.953 1.00 84.44 188 HIS A CA 1
ATOM 1494 C C . HIS A 1 188 ? 9.534 -7.562 15.125 1.00 84.44 188 HIS A C 1
ATOM 1496 O O . HIS A 1 188 ? 9.543 -8.386 14.205 1.00 84.44 188 HIS A O 1
ATOM 1502 N N . ASP A 1 189 ? 10.058 -7.839 16.320 1.00 78.50 189 ASP A N 1
ATOM 1503 C CA . ASP A 1 189 ? 10.731 -9.107 16.656 1.00 78.50 189 ASP A CA 1
ATOM 1504 C C . ASP A 1 189 ? 9.816 -10.336 16.553 1.00 78.50 189 ASP A C 1
ATOM 1506 O O . ASP A 1 189 ? 10.247 -11.437 16.196 1.00 78.50 189 ASP A O 1
ATOM 1510 N N . ASP A 1 190 ? 8.521 -10.145 16.801 1.00 75.94 190 ASP A N 1
ATOM 1511 C CA . ASP A 1 190 ? 7.473 -11.141 16.569 1.00 75.94 190 ASP A CA 1
ATOM 1512 C C . ASP A 1 190 ? 7.151 -11.326 15.071 1.00 75.94 190 ASP A C 1
ATOM 1514 O O . ASP A 1 190 ? 6.229 -12.054 14.696 1.00 75.94 190 ASP A O 1
ATOM 1518 N N . GLY A 1 191 ? 7.912 -10.668 14.198 1.00 75.62 191 GLY A N 1
ATOM 1519 C CA . GLY A 1 191 ? 7.811 -10.686 12.750 1.00 75.62 191 GLY A CA 1
ATOM 1520 C C . GLY A 1 191 ? 6.489 -10.162 12.196 1.00 75.62 191 GLY A C 1
ATOM 1521 O O . GLY A 1 191 ? 6.157 -10.472 11.048 1.00 75.62 191 GLY A O 1
ATOM 1522 N N . ILE A 1 192 ? 5.754 -9.374 12.984 1.00 82.06 192 ILE A N 1
ATOM 1523 C CA . ILE A 1 192 ? 4.640 -8.566 12.501 1.00 82.06 192 ILE A CA 1
ATOM 1524 C C . ILE A 1 192 ? 5.204 -7.392 11.701 1.00 82.06 192 ILE A C 1
ATOM 1526 O O . ILE A 1 192 ? 6.140 -6.708 12.117 1.00 82.06 192 ILE A O 1
ATOM 1530 N N . LEU A 1 193 ? 4.618 -7.152 10.529 1.00 87.75 193 LEU A N 1
ATOM 1531 C CA . LEU A 1 193 ? 4.969 -6.029 9.672 1.00 87.75 193 LEU A CA 1
ATOM 1532 C C . LEU A 1 193 ? 3.926 -4.922 9.814 1.00 87.75 193 LEU A C 1
ATOM 1534 O O . LEU A 1 193 ? 2.728 -5.140 9.620 1.00 87.75 193 LEU A O 1
ATOM 1538 N N . THR A 1 194 ? 4.401 -3.720 10.110 1.00 94.12 194 THR A N 1
ATOM 1539 C CA . THR A 1 194 ? 3.563 -2.542 10.335 1.00 94.12 194 THR A CA 1
ATOM 1540 C C . THR A 1 194 ? 3.995 -1.388 9.451 1.00 94.12 194 THR A C 1
ATOM 1542 O O . THR A 1 194 ? 5.174 -1.243 9.130 1.00 94.12 194 THR A O 1
ATOM 1545 N N . LEU A 1 195 ? 3.038 -0.549 9.069 1.00 97.38 195 LEU A N 1
ATOM 1546 C CA . LEU A 1 195 ? 3.300 0.729 8.425 1.00 97.38 195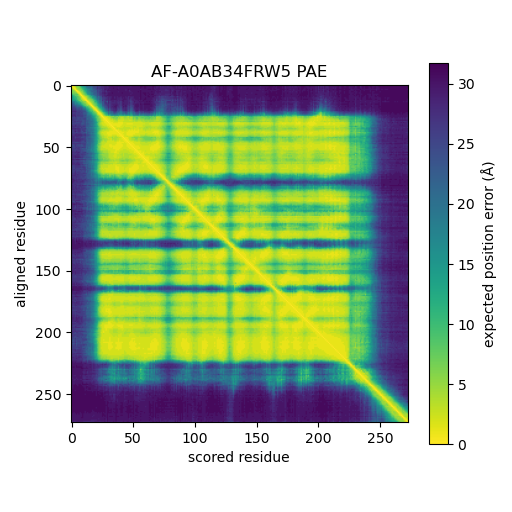 LEU A CA 1
ATOM 1547 C C . LEU A 1 195 ? 2.938 1.850 9.398 1.00 97.38 195 LEU A C 1
ATOM 1549 O O . LEU A 1 195 ? 1.767 2.173 9.580 1.00 97.38 195 LEU A O 1
ATOM 1553 N N . VAL A 1 196 ? 3.947 2.442 10.027 1.00 97.00 196 VAL A N 1
ATOM 1554 C CA . VAL A 1 196 ? 3.800 3.576 10.943 1.00 97.00 196 VAL A CA 1
ATOM 1555 C C . VAL A 1 196 ? 3.655 4.849 10.114 1.00 97.00 196 VAL A C 1
ATOM 1557 O O . VAL A 1 196 ? 4.655 5.405 9.660 1.00 97.00 196 VAL A O 1
ATOM 1560 N N . VAL A 1 197 ? 2.421 5.304 9.873 1.00 97.44 197 VAL A N 1
ATOM 1561 C CA . VAL A 1 197 ? 2.162 6.546 9.129 1.00 97.44 197 VAL A CA 1
ATOM 1562 C C . VAL A 1 197 ? 2.343 7.736 10.061 1.00 97.44 197 VAL A C 1
ATOM 1564 O O . VAL A 1 197 ? 1.575 7.914 11.002 1.00 97.44 197 VAL A O 1
ATOM 1567 N N . THR A 1 198 ? 3.346 8.565 9.786 1.00 95.94 198 THR A N 1
ATOM 1568 C CA . THR A 1 198 ? 3.721 9.713 10.624 1.00 95.94 198 THR A CA 1
ATOM 1569 C C . THR A 1 198 ? 3.158 11.033 10.112 1.00 95.94 198 THR A C 1
ATOM 1571 O O . THR A 1 198 ? 3.054 11.985 10.877 1.00 95.94 198 THR A O 1
ATOM 1574 N N . ALA A 1 199 ? 2.803 11.105 8.828 1.00 95.31 199 ALA A N 1
ATOM 1575 C CA . ALA A 1 199 ? 2.257 12.312 8.222 1.00 95.31 199 ALA A CA 1
ATOM 1576 C C . ALA A 1 199 ? 0.725 12.323 8.237 1.00 95.31 199 ALA A C 1
ATOM 1578 O O . ALA A 1 199 ? 0.062 11.326 7.930 1.00 95.31 199 ALA A O 1
ATOM 1579 N N . GLU A 1 200 ? 0.164 13.490 8.530 1.00 95.00 200 GLU A N 1
ATOM 1580 C CA . GLU A 1 200 ? -1.234 13.778 8.247 1.00 95.00 200 GLU A CA 1
ATOM 1581 C C . GLU A 1 200 ? -1.423 13.891 6.725 1.00 95.00 200 GLU A C 1
ATOM 1583 O O . GLU A 1 200 ? -0.630 14.525 6.027 1.00 95.00 200 GLU A O 1
ATOM 1588 N N . MET A 1 201 ? -2.440 13.224 6.174 1.00 95.00 201 MET A N 1
ATOM 1589 C CA . MET A 1 201 ? -2.658 13.206 4.725 1.00 95.00 201 MET A CA 1
ATOM 1590 C C . MET A 1 201 ? -4.114 12.955 4.360 1.00 95.00 201 MET A C 1
ATOM 1592 O O . MET A 1 201 ? -4.844 12.318 5.110 1.00 95.00 201 MET A O 1
ATOM 1596 N N . GLY A 1 202 ? -4.532 13.380 3.166 1.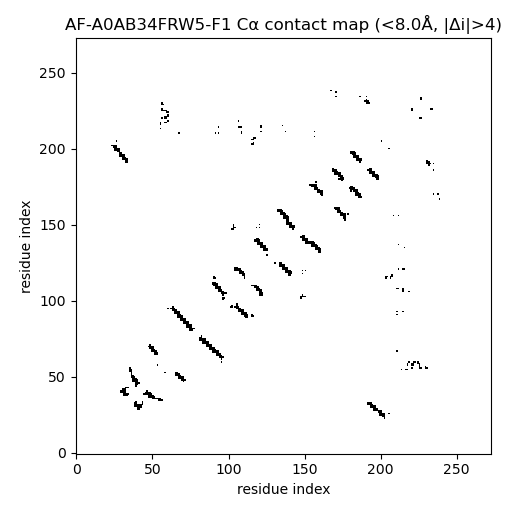00 93.56 202 GLY A N 1
ATOM 1597 C CA . GLY A 1 202 ? -5.881 13.107 2.668 1.00 93.56 202 GLY A CA 1
ATOM 1598 C C . GLY A 1 202 ? -6.222 11.611 2.671 1.00 93.56 202 GLY A C 1
ATOM 1599 O O . GLY A 1 202 ? -5.367 10.782 2.341 1.00 93.56 202 GLY A O 1
ATOM 1600 N N . ILE A 1 203 ? -7.478 11.253 2.968 1.00 91.50 203 ILE A N 1
ATOM 1601 C CA . ILE A 1 203 ? -7.928 9.845 3.013 1.00 91.50 203 ILE A CA 1
ATOM 1602 C C . ILE A 1 203 ? -7.560 9.101 1.724 1.00 91.50 203 ILE A C 1
ATOM 1604 O O . ILE A 1 203 ? -7.080 7.972 1.772 1.00 91.50 203 ILE A O 1
ATOM 1608 N N . ARG A 1 204 ? -7.727 9.740 0.561 1.00 92.31 204 ARG A N 1
ATOM 1609 C CA . ARG A 1 204 ? -7.380 9.127 -0.731 1.00 92.31 204 ARG A CA 1
ATOM 1610 C C . ARG A 1 204 ? -5.881 8.837 -0.858 1.00 92.31 204 ARG A C 1
ATOM 1612 O O . ARG A 1 204 ? -5.520 7.816 -1.432 1.00 92.31 204 ARG A O 1
ATOM 1619 N N . LYS A 1 205 ? -5.012 9.700 -0.313 1.00 94.88 205 LYS A N 1
ATOM 1620 C CA . LYS A 1 205 ? -3.554 9.479 -0.290 1.00 94.88 205 LYS A CA 1
ATOM 1621 C C . LYS A 1 205 ? -3.207 8.323 0.655 1.00 94.88 205 LYS A C 1
ATOM 1623 O O . LYS A 1 205 ? -2.403 7.481 0.278 1.00 94.88 205 LYS A O 1
ATOM 1628 N N . ARG A 1 206 ? -3.884 8.205 1.807 1.00 95.62 206 ARG A N 1
ATOM 1629 C CA . ARG A 1 206 ? -3.748 7.051 2.719 1.00 95.62 206 ARG A CA 1
ATOM 1630 C C . ARG A 1 206 ? -4.193 5.737 2.077 1.00 95.62 206 ARG A C 1
ATOM 1632 O O . ARG A 1 206 ? -3.470 4.751 2.159 1.00 95.62 206 ARG A O 1
ATOM 1639 N N . ASP A 1 207 ? -5.353 5.728 1.424 1.00 95.62 207 ASP A N 1
ATOM 1640 C CA . ASP A 1 207 ? -5.879 4.550 0.725 1.00 95.62 207 ASP A CA 1
ATOM 1641 C C . ASP A 1 207 ? -4.906 4.091 -0.381 1.00 95.62 207 ASP A C 1
ATOM 1643 O O . ASP A 1 207 ? -4.665 2.897 -0.557 1.00 95.62 207 ASP A O 1
ATOM 1647 N N . ALA A 1 208 ? -4.314 5.047 -1.108 1.00 96.75 208 ALA A N 1
ATOM 1648 C CA . ALA A 1 208 ? -3.300 4.779 -2.124 1.00 96.75 208 ALA A CA 1
ATOM 1649 C C . ALA A 1 208 ? -1.991 4.248 -1.517 1.00 96.75 208 ALA A C 1
ATOM 1651 O O . ALA A 1 208 ? -1.428 3.288 -2.037 1.00 96.75 208 ALA A O 1
ATOM 1652 N N . LEU A 1 209 ? -1.535 4.828 -0.401 1.00 97.88 209 LEU A N 1
ATOM 1653 C CA . LEU A 1 209 ? -0.339 4.385 0.316 1.00 97.88 209 LEU A CA 1
ATOM 1654 C C . LEU A 1 209 ? -0.498 2.949 0.838 1.00 97.88 209 LEU A C 1
ATOM 1656 O O . LEU A 1 209 ? 0.416 2.143 0.697 1.00 97.88 209 LEU A O 1
ATOM 1660 N N . ALA A 1 210 ? -1.669 2.596 1.374 1.00 97.19 210 ALA A N 1
ATOM 1661 C CA . ALA A 1 210 ? -1.955 1.233 1.819 1.00 97.19 210 ALA A CA 1
ATOM 1662 C C . ALA A 1 210 ? -1.909 0.228 0.651 1.00 97.19 210 ALA A C 1
ATOM 1664 O O . ALA A 1 210 ? -1.297 -0.831 0.772 1.00 97.19 210 ALA A O 1
ATOM 1665 N N . ALA A 1 211 ? -2.488 0.570 -0.505 1.00 97.38 211 ALA A N 1
ATOM 1666 C CA . ALA A 1 211 ? -2.406 -0.267 -1.704 1.00 97.38 211 ALA A CA 1
ATOM 1667 C C . ALA A 1 211 ? -0.963 -0.402 -2.227 1.00 97.38 211 ALA A C 1
ATOM 1669 O O . ALA A 1 211 ? -0.527 -1.498 -2.581 1.00 97.38 211 ALA A O 1
ATOM 1670 N N . ALA A 1 212 ? -0.206 0.699 -2.234 1.00 97.81 212 ALA A N 1
ATOM 1671 C CA . ALA A 1 212 ? 1.209 0.719 -2.593 1.00 97.81 212 ALA A CA 1
ATOM 1672 C C . ALA A 1 212 ? 2.050 -0.178 -1.674 1.00 97.81 212 ALA A C 1
ATOM 1674 O O . ALA A 1 212 ? 2.891 -0.942 -2.154 1.00 97.81 212 ALA A O 1
ATOM 1675 N N . TRP A 1 213 ? 1.780 -0.136 -0.369 1.00 97.38 213 TRP A N 1
ATOM 1676 C CA . TRP A 1 213 ? 2.424 -0.992 0.618 1.00 97.38 213 TRP A CA 1
ATOM 1677 C C . TRP A 1 213 ? 2.160 -2.475 0.340 1.00 97.38 213 TRP A C 1
ATOM 1679 O O . TRP A 1 213 ? 3.109 -3.256 0.262 1.00 97.38 213 TRP A O 1
ATOM 1689 N N . VAL A 1 214 ? 0.907 -2.858 0.065 1.00 96.44 214 VAL A N 1
ATOM 1690 C CA . VAL A 1 214 ? 0.556 -4.241 -0.305 1.00 96.44 214 VAL A CA 1
ATOM 1691 C C . VAL A 1 214 ? 1.253 -4.678 -1.597 1.00 96.44 214 VAL A C 1
ATOM 1693 O O . VAL A 1 214 ? 1.820 -5.769 -1.630 1.00 96.44 214 VAL A O 1
ATOM 1696 N N . MET A 1 215 ? 1.286 -3.839 -2.641 1.00 95.69 215 MET A N 1
ATOM 1697 C CA . MET A 1 215 ? 2.015 -4.154 -3.882 1.00 95.69 215 MET A CA 1
ATOM 1698 C C . MET A 1 215 ? 3.511 -4.377 -3.631 1.00 95.69 215 MET A C 1
ATOM 1700 O O . MET A 1 215 ? 4.086 -5.328 -4.155 1.00 95.69 215 MET A O 1
ATOM 1704 N N . ARG A 1 216 ? 4.149 -3.539 -2.801 1.00 93.94 216 ARG A N 1
ATOM 1705 C CA . ARG A 1 216 ? 5.563 -3.705 -2.431 1.00 93.94 216 ARG A CA 1
ATOM 1706 C C . ARG A 1 216 ? 5.787 -5.012 -1.676 1.00 93.94 216 ARG A C 1
ATOM 1708 O O . ARG A 1 216 ? 6.770 -5.711 -1.945 1.00 93.94 216 ARG A O 1
ATOM 1715 N N . ILE A 1 217 ? 4.910 -5.333 -0.720 1.00 91.94 217 ILE A N 1
ATOM 1716 C CA . ILE A 1 217 ? 4.958 -6.593 0.027 1.00 91.94 217 ILE A CA 1
ATOM 1717 C C . ILE A 1 217 ? 4.883 -7.753 -0.954 1.00 91.94 217 ILE A C 1
ATOM 1719 O O . ILE A 1 217 ? 5.800 -8.571 -0.925 1.00 91.94 217 ILE A O 1
ATOM 1723 N N . TRP A 1 218 ? 3.872 -7.778 -1.823 1.00 91.75 218 TRP A N 1
ATOM 1724 C CA . TRP A 1 218 ? 3.662 -8.832 -2.811 1.00 91.75 218 TRP A CA 1
ATOM 1725 C C . TRP A 1 218 ? 4.879 -9.011 -3.718 1.00 91.75 218 TRP A C 1
ATOM 1727 O O . TRP A 1 218 ? 5.413 -10.116 -3.773 1.00 91.75 218 TRP A O 1
ATOM 1737 N N . TRP A 1 219 ? 5.400 -7.923 -4.297 1.00 90.19 219 TRP A N 1
ATOM 1738 C CA . TRP A 1 219 ? 6.598 -7.949 -5.142 1.00 90.19 219 TRP A CA 1
ATOM 1739 C C . TRP A 1 219 ? 7.742 -8.718 -4.486 1.00 90.19 219 TRP A C 1
ATOM 1741 O O . TRP A 1 219 ? 8.326 -9.634 -5.063 1.00 90.19 219 TRP A O 1
ATOM 1751 N N . ASP A 1 220 ? 8.090 -8.351 -3.254 1.00 85.50 220 ASP A N 1
ATOM 1752 C CA . ASP A 1 220 ? 9.241 -8.959 -2.595 1.00 85.50 220 ASP A CA 1
ATOM 1753 C C . ASP A 1 220 ? 8.902 -10.292 -1.891 1.00 85.50 220 ASP A C 1
ATOM 1755 O O . ASP A 1 220 ? 9.833 -10.994 -1.517 1.00 85.50 220 ASP A O 1
ATOM 1759 N N . VAL A 1 221 ? 7.631 -10.717 -1.779 1.00 81.38 221 VAL A N 1
ATOM 1760 C CA . VAL A 1 221 ? 7.309 -12.135 -1.490 1.00 81.38 221 VAL A CA 1
ATOM 1761 C C . VAL A 1 221 ? 7.513 -12.985 -2.746 1.00 81.38 221 VAL A C 1
ATOM 1763 O O . VAL A 1 221 ? 8.206 -13.998 -2.681 1.00 81.38 221 VAL A O 1
ATOM 1766 N N . ALA A 1 222 ? 7.000 -12.547 -3.896 1.00 81.44 222 ALA A N 1
ATOM 1767 C CA . ALA A 1 222 ? 7.116 -13.269 -5.160 1.00 81.44 222 ALA A CA 1
ATOM 1768 C C . ALA A 1 222 ? 8.581 -13.500 -5.579 1.00 81.44 222 ALA A C 1
ATOM 1770 O O . ALA A 1 222 ? 8.969 -14.631 -5.859 1.00 81.44 222 ALA A O 1
ATOM 1771 N N . GLU A 1 223 ? 9.438 -12.472 -5.511 1.00 78.62 223 GLU A N 1
ATOM 1772 C CA . GLU A 1 223 ? 10.865 -12.603 -5.865 1.00 78.62 223 GLU A CA 1
ATOM 1773 C C . GLU A 1 223 ? 11.664 -13.529 -4.934 1.00 78.62 223 GLU A C 1
ATOM 1775 O O . GLU A 1 223 ? 12.699 -14.071 -5.321 1.00 78.62 223 GLU A O 1
ATOM 1780 N N . ASN A 1 224 ? 11.248 -13.655 -3.675 1.00 70.25 224 ASN A N 1
ATOM 1781 C CA . ASN A 1 224 ? 12.006 -14.371 -2.649 1.00 70.25 224 ASN A CA 1
ATOM 1782 C C . ASN A 1 224 ? 11.421 -15.750 -2.314 1.00 70.25 224 ASN A C 1
ATOM 1784 O O . ASN A 1 224 ? 12.010 -16.441 -1.468 1.00 70.25 224 ASN A O 1
ATOM 1788 N N . GLY A 1 225 ? 10.316 -16.118 -2.975 1.00 58.84 225 GLY A N 1
ATOM 1789 C CA . GLY A 1 225 ? 9.452 -17.256 -2.677 1.00 58.84 225 GLY A CA 1
ATOM 1790 C C . GLY A 1 225 ? 8.577 -17.023 -1.437 1.00 58.84 225 GLY A C 1
ATOM 1791 O O . GLY A 1 225 ? 8.982 -16.275 -0.536 1.00 58.84 225 GLY A O 1
ATOM 1792 N N . PRO A 1 226 ? 7.410 -17.695 -1.328 1.00 53.50 226 PRO A N 1
ATOM 1793 C CA . PRO A 1 226 ? 6.681 -17.733 -0.070 1.00 53.50 226 PRO A CA 1
ATOM 1794 C C . PRO A 1 226 ? 7.624 -18.344 0.965 1.00 53.50 226 PRO A C 1
ATOM 1796 O O . PRO A 1 226 ? 8.098 -19.476 0.819 1.00 53.50 226 PRO A O 1
ATOM 1799 N N . ALA A 1 227 ? 7.966 -17.584 2.003 1.00 48.16 227 ALA A N 1
ATOM 1800 C CA . ALA A 1 227 ? 8.641 -18.191 3.133 1.00 48.16 227 ALA A CA 1
ATOM 1801 C C . ALA A 1 227 ? 7.693 -19.279 3.638 1.00 48.16 227 ALA A C 1
ATOM 1803 O O . ALA A 1 227 ? 6.536 -18.983 3.929 1.00 48.16 227 ALA A O 1
ATOM 1804 N N . LYS A 1 228 ? 8.175 -20.515 3.799 1.00 41.25 228 LYS A N 1
ATOM 1805 C CA . LYS A 1 228 ? 7.413 -21.611 4.427 1.00 41.25 228 LYS A CA 1
ATOM 1806 C C . LYS A 1 228 ? 6.976 -21.292 5.883 1.00 41.25 228 LYS A C 1
ATOM 1808 O O . LYS A 1 228 ? 6.492 -22.172 6.575 1.00 41.25 228 LYS A O 1
ATOM 1813 N N . GLU A 1 229 ? 7.150 -20.043 6.334 1.00 44.25 229 GLU A N 1
ATOM 1814 C CA . GLU A 1 229 ? 7.018 -19.542 7.703 1.00 44.25 229 GLU A CA 1
ATOM 1815 C C . GLU A 1 229 ? 6.666 -18.026 7.792 1.00 44.25 229 GLU A C 1
ATOM 1817 O O . GLU A 1 229 ? 6.848 -17.403 8.836 1.00 44.25 229 GLU A O 1
ATOM 1822 N N . GLY A 1 230 ? 6.172 -17.399 6.710 1.00 51.28 230 GLY A N 1
ATOM 1823 C CA . GLY A 1 230 ? 5.645 -16.017 6.728 1.00 51.28 230 GLY A CA 1
ATOM 1824 C C . GLY A 1 230 ? 6.682 -14.873 6.740 1.00 51.28 230 GLY A C 1
ATOM 1825 O O . GLY A 1 230 ? 7.895 -15.090 6.629 1.00 51.28 230 GLY A O 1
ATOM 1826 N N . LEU A 1 231 ? 6.200 -13.622 6.861 1.00 55.81 231 LEU A N 1
ATOM 1827 C CA . LEU A 1 231 ? 6.982 -12.360 6.836 1.00 55.81 231 LEU A CA 1
ATOM 1828 C C . LEU A 1 231 ? 8.214 -12.352 7.777 1.00 55.81 231 LEU A C 1
ATOM 1830 O O . LEU A 1 231 ? 9.190 -11.642 7.520 1.00 55.81 231 LEU A O 1
ATOM 1834 N N . ARG A 1 232 ? 8.224 -13.219 8.799 1.00 51.38 232 ARG A N 1
ATOM 1835 C CA . ARG A 1 232 ? 9.265 -13.383 9.831 1.00 51.38 232 ARG A CA 1
ATOM 1836 C C . ARG A 1 232 ? 10.660 -13.778 9.326 1.00 51.38 232 ARG A C 1
ATOM 1838 O O . ARG A 1 232 ? 11.661 -13.411 9.933 1.00 51.38 232 ARG A O 1
ATOM 1845 N N . ASN A 1 233 ? 10.775 -14.539 8.236 1.00 50.81 233 ASN A N 1
ATOM 1846 C CA . ASN A 1 233 ? 12.086 -14.969 7.704 1.00 50.81 233 ASN A CA 1
ATOM 1847 C C . ASN A 1 233 ? 12.622 -14.037 6.599 1.00 50.81 233 ASN A C 1
ATOM 1849 O O . ASN A 1 233 ? 13.817 -14.035 6.286 1.00 50.81 233 ASN A O 1
ATOM 1853 N N . ARG A 1 234 ? 11.746 -13.199 6.037 1.00 54.69 234 ARG A N 1
ATOM 1854 C CA . ARG A 1 234 ? 12.057 -12.155 5.049 1.00 54.69 234 ARG A CA 1
ATOM 1855 C C . ARG A 1 234 ? 12.877 -11.027 5.683 1.00 54.69 234 ARG A C 1
ATOM 1857 O O . ARG A 1 234 ? 13.939 -10.663 5.184 1.00 54.69 234 ARG A O 1
ATOM 1864 N N . ALA A 1 235 ? 12.422 -10.595 6.849 1.00 51.19 235 ALA A N 1
ATOM 1865 C CA . ALA A 1 235 ? 13.118 -9.817 7.863 1.00 51.19 235 ALA A CA 1
ATOM 1866 C C . ALA A 1 235 ? 14.611 -10.135 8.048 1.00 51.19 235 ALA A C 1
ATOM 1868 O O . ALA A 1 235 ? 15.490 -9.335 7.729 1.00 51.19 235 ALA A O 1
ATOM 1869 N N . LYS A 1 236 ? 14.901 -11.361 8.508 1.00 53.81 236 LYS A N 1
ATOM 1870 C CA . LYS A 1 236 ? 16.253 -11.843 8.814 1.00 53.81 236 LYS A CA 1
ATOM 1871 C C . LYS A 1 236 ? 17.162 -11.781 7.588 1.00 53.81 236 LYS A C 1
ATOM 1873 O O . LYS A 1 236 ? 18.366 -11.594 7.724 1.00 53.81 236 LYS A O 1
ATOM 1878 N N . ARG A 1 237 ? 16.606 -11.909 6.378 1.00 56.38 237 ARG A N 1
ATOM 1879 C CA . ARG A 1 237 ? 17.352 -11.798 5.116 1.00 56.38 237 ARG A CA 1
ATOM 1880 C C . ARG A 1 237 ? 17.689 -10.348 4.761 1.00 56.38 237 ARG A C 1
ATOM 1882 O O . ARG A 1 237 ? 18.793 -10.107 4.279 1.00 56.38 237 ARG A O 1
ATOM 1889 N N . ILE A 1 238 ? 16.766 -9.409 4.983 1.00 56.00 238 ILE A N 1
ATOM 1890 C CA . ILE A 1 238 ? 17.000 -7.969 4.771 1.00 56.00 238 ILE A CA 1
ATOM 1891 C C . ILE A 1 238 ? 18.077 -7.478 5.748 1.00 56.00 238 ILE A C 1
ATOM 1893 O O . ILE A 1 238 ? 19.066 -6.894 5.310 1.00 56.00 238 ILE A O 1
ATOM 1897 N N . MET A 1 239 ? 17.960 -7.846 7.027 1.00 56.66 239 MET A N 1
ATOM 1898 C CA . MET A 1 239 ? 18.925 -7.496 8.075 1.00 56.66 239 MET A CA 1
ATOM 1899 C C . MET A 1 239 ? 20.316 -8.103 7.837 1.00 56.66 239 MET A C 1
ATOM 1901 O O . MET A 1 239 ? 21.323 -7.401 7.891 1.00 56.66 239 MET A O 1
ATOM 1905 N N . ARG A 1 240 ? 20.398 -9.390 7.462 1.00 54.41 240 ARG A N 1
ATOM 1906 C CA . ARG A 1 240 ? 21.684 -10.048 7.149 1.00 54.41 240 ARG A CA 1
ATOM 1907 C C . ARG A 1 240 ? 22.401 -9.433 5.947 1.00 54.41 240 ARG A C 1
ATOM 1909 O O . ARG A 1 240 ? 23.624 -9.394 5.939 1.00 54.41 240 ARG A O 1
ATOM 1916 N N . LYS A 1 241 ? 21.674 -8.952 4.932 1.00 51.06 241 LYS A N 1
ATOM 1917 C CA . LYS A 1 241 ? 22.285 -8.306 3.755 1.00 51.06 241 LYS A CA 1
ATOM 1918 C C . LYS A 1 241 ? 22.804 -6.893 4.049 1.00 51.06 241 LYS A C 1
ATOM 1920 O O . LYS A 1 241 ? 23.731 -6.468 3.369 1.00 51.06 241 LYS A O 1
ATOM 1925 N N . GLY A 1 242 ? 22.249 -6.203 5.050 1.00 43.38 242 GLY A N 1
ATOM 1926 C CA . GLY A 1 242 ? 22.756 -4.916 5.540 1.00 43.38 242 GLY A CA 1
ATOM 1927 C C . GLY A 1 242 ? 24.057 -5.045 6.341 1.00 43.38 242 GLY A C 1
ATOM 1928 O O . GLY A 1 242 ? 24.972 -4.254 6.136 1.00 43.38 242 GLY A O 1
ATOM 1929 N N . CYS A 1 243 ? 24.192 -6.085 7.174 1.00 41.72 243 CYS A N 1
ATOM 1930 C CA . CYS A 1 243 ? 25.414 -6.310 7.962 1.00 41.72 243 CYS A CA 1
ATOM 1931 C C . CYS A 1 243 ? 26.652 -6.680 7.125 1.00 41.72 243 CYS A C 1
ATOM 1933 O O . CYS A 1 243 ? 27.762 -6.343 7.519 1.00 41.72 243 CYS A O 1
ATOM 1935 N N . ILE A 1 244 ? 26.499 -7.325 5.961 1.00 40.59 244 ILE A N 1
ATOM 1936 C CA . ILE A 1 244 ? 27.648 -7.812 5.165 1.00 40.59 244 ILE A CA 1
ATOM 1937 C C . ILE A 1 244 ? 28.482 -6.661 4.551 1.00 40.59 244 ILE A C 1
ATOM 1939 O O . ILE A 1 244 ? 29.618 -6.877 4.137 1.00 40.59 244 ILE A O 1
ATOM 1943 N N . VAL A 1 245 ? 27.972 -5.424 4.515 1.00 41.66 245 VAL A N 1
ATOM 1944 C CA . VAL A 1 245 ? 28.704 -4.275 3.942 1.00 41.66 245 VAL A CA 1
ATOM 1945 C C . VAL A 1 245 ? 29.655 -3.601 4.952 1.00 41.66 245 VAL A C 1
ATOM 1947 O O . VAL A 1 245 ? 30.497 -2.808 4.539 1.00 41.66 245 VAL A O 1
ATOM 1950 N N . SER A 1 246 ? 29.611 -3.950 6.247 1.00 38.91 246 SER A N 1
ATOM 1951 C CA . SER A 1 246 ? 30.440 -3.301 7.284 1.00 38.91 246 SER A CA 1
ATOM 1952 C C . SER A 1 246 ? 31.732 -4.029 7.685 1.00 38.91 246 SER A C 1
ATOM 1954 O O . SER A 1 246 ? 32.499 -3.460 8.452 1.00 38.91 246 SER A O 1
ATOM 1956 N N . ASP A 1 247 ? 32.059 -5.199 7.125 1.00 33.91 247 ASP A N 1
ATOM 1957 C CA . ASP A 1 247 ? 33.283 -5.945 7.502 1.00 33.91 247 ASP A CA 1
ATOM 1958 C C . ASP A 1 247 ? 34.547 -5.566 6.700 1.00 33.91 247 ASP A C 1
ATOM 1960 O O . ASP A 1 247 ? 35.550 -6.279 6.700 1.00 33.91 247 ASP A O 1
ATOM 1964 N N . LYS A 1 248 ? 34.551 -4.413 6.021 1.00 41.00 248 LYS A N 1
ATOM 1965 C CA . LYS A 1 248 ? 35.779 -3.830 5.452 1.00 41.00 248 LYS A CA 1
ATOM 1966 C C . LYS A 1 248 ? 36.013 -2.419 5.969 1.00 41.00 248 LYS A C 1
ATOM 1968 O O . LYS A 1 248 ? 36.006 -1.456 5.209 1.00 41.00 248 LYS A O 1
ATOM 1973 N N . ALA A 1 249 ? 36.267 -2.315 7.266 1.00 34.56 249 ALA A N 1
ATOM 1974 C CA . ALA A 1 249 ? 36.919 -1.152 7.842 1.00 34.56 249 ALA A CA 1
ATOM 1975 C C . ALA A 1 249 ? 38.058 -1.602 8.770 1.00 34.56 249 ALA A C 1
ATOM 1977 O O . ALA A 1 249 ? 37.833 -2.109 9.861 1.00 34.56 249 ALA A O 1
ATOM 1978 N N . THR A 1 250 ? 39.277 -1.355 8.284 1.00 35.34 250 THR A N 1
ATOM 1979 C CA . THR A 1 250 ? 40.446 -0.954 9.078 1.00 35.34 250 THR A CA 1
ATOM 1980 C C . THR A 1 250 ? 41.168 -2.031 9.899 1.00 35.34 250 THR A C 1
ATOM 1982 O O . THR A 1 250 ? 40.914 -2.225 11.081 1.00 35.34 250 THR A O 1
ATOM 1985 N N . TYR A 1 251 ? 42.211 -2.605 9.296 1.00 29.86 251 TYR A N 1
ATOM 1986 C CA . TYR A 1 251 ? 43.480 -2.844 9.991 1.00 29.86 251 TYR A CA 1
ATOM 1987 C C . TYR A 1 251 ? 44.591 -2.232 9.134 1.00 29.86 251 TYR A C 1
ATOM 1989 O O . TYR A 1 251 ? 45.142 -2.881 8.252 1.00 29.86 251 TYR A O 1
ATOM 1997 N N . ASP A 1 252 ? 44.868 -0.954 9.373 1.00 40.44 252 ASP A N 1
ATOM 1998 C C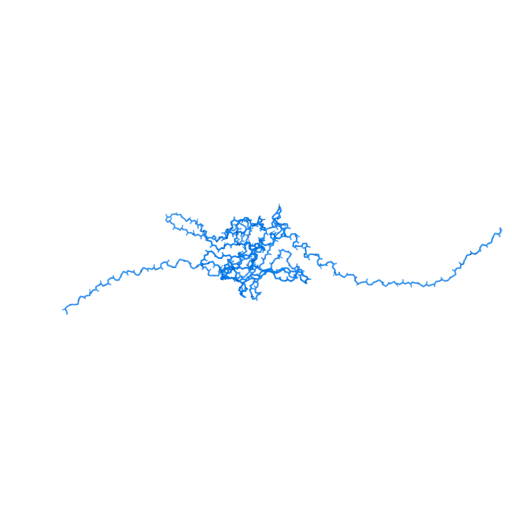A . ASP A 1 252 ? 46.145 -0.336 9.028 1.00 40.44 252 ASP A CA 1
ATOM 1999 C C . ASP A 1 252 ? 46.685 0.238 10.339 1.00 40.44 252 ASP A C 1
ATOM 2001 O O . ASP A 1 252 ? 46.185 1.226 10.875 1.00 40.44 252 ASP A O 1
ATOM 2005 N N . GLY A 1 253 ? 47.590 -0.512 10.957 1.00 33.44 253 GLY A N 1
ATOM 2006 C CA . GLY A 1 253 ? 48.093 -0.264 12.300 1.00 33.44 253 GLY A CA 1
ATOM 2007 C C . GLY A 1 253 ? 49.448 -0.932 12.432 1.00 33.44 253 GLY A C 1
ATOM 2008 O O . GLY A 1 253 ? 49.539 -2.135 12.665 1.00 33.44 253 GLY A O 1
ATOM 2009 N N . GLY A 1 254 ? 50.488 -0.141 12.175 1.00 34.41 254 GLY A N 1
ATOM 2010 C CA . GLY A 1 254 ? 51.860 -0.585 12.011 1.00 34.41 254 GLY A CA 1
ATOM 2011 C C . GLY A 1 254 ? 52.443 -1.337 13.204 1.00 34.41 254 GLY A C 1
ATOM 2012 O O . GLY A 1 254 ? 52.205 -1.016 14.366 1.00 34.41 254 GLY A O 1
ATOM 2013 N N . PHE A 1 255 ? 53.300 -2.299 12.875 1.00 32.34 255 PHE A N 1
ATOM 2014 C CA . PHE A 1 255 ? 54.232 -2.909 13.806 1.00 32.34 255 PHE A CA 1
ATOM 2015 C C . PHE A 1 255 ? 55.644 -2.449 13.428 1.00 32.34 255 PHE A C 1
ATOM 2017 O O . PHE A 1 255 ? 56.241 -2.933 12.467 1.00 32.34 255 PHE A O 1
ATOM 2024 N N . GLN A 1 256 ? 56.165 -1.468 14.167 1.00 38.97 256 GLN A N 1
ATOM 2025 C CA . GLN A 1 256 ? 57.590 -1.145 14.172 1.00 38.97 256 GLN A CA 1
ATOM 2026 C C . GLN A 1 256 ? 58.345 -2.326 14.797 1.00 38.97 256 GLN A C 1
ATOM 2028 O O . GLN A 1 256 ? 58.242 -2.568 15.998 1.00 38.97 256 GLN A O 1
ATOM 2033 N N . MET A 1 257 ? 59.119 -3.063 13.996 1.00 33.34 257 MET A N 1
ATOM 2034 C CA . MET A 1 257 ? 60.131 -3.976 14.529 1.00 33.34 257 MET A CA 1
ATOM 2035 C C . MET A 1 257 ? 61.377 -3.186 14.933 1.00 33.34 257 MET A C 1
ATOM 2037 O O . MET A 1 257 ? 62.179 -2.770 14.101 1.00 33.34 257 MET A O 1
ATOM 2041 N N . LEU A 1 258 ? 61.552 -3.039 16.243 1.00 35.66 258 LEU A N 1
ATOM 2042 C CA . LEU A 1 258 ? 62.842 -2.824 16.888 1.00 35.66 258 LEU A CA 1
ATOM 2043 C C . LEU A 1 258 ? 63.685 -4.103 16.758 1.00 35.66 258 LEU A C 1
ATOM 2045 O O . LEU A 1 258 ? 63.470 -5.065 17.493 1.00 35.66 258 LEU A O 1
ATOM 2049 N N . THR A 1 259 ? 64.677 -4.116 15.869 1.00 40.94 259 THR A N 1
ATOM 2050 C CA . THR A 1 259 ? 65.763 -5.109 15.914 1.00 40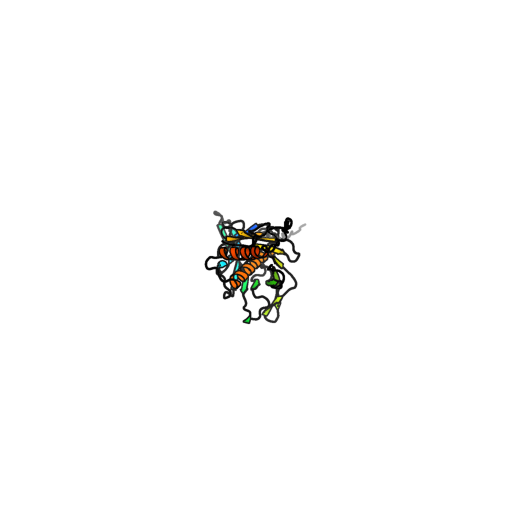.94 259 THR A CA 1
ATOM 2051 C C . THR A 1 259 ? 66.983 -4.520 16.617 1.00 40.94 259 THR A C 1
ATOM 2053 O O . THR A 1 259 ? 67.579 -3.544 16.164 1.00 40.94 259 THR A O 1
ATOM 2056 N N . ARG A 1 260 ? 67.323 -5.136 17.754 1.00 35.84 260 ARG A N 1
ATOM 2057 C CA . ARG A 1 260 ? 68.526 -4.920 18.574 1.00 35.84 260 ARG A CA 1
ATOM 2058 C C . ARG A 1 260 ? 69.814 -5.404 17.860 1.00 35.84 260 ARG A C 1
ATOM 2060 O O . ARG A 1 260 ? 69.721 -6.115 16.862 1.00 35.84 260 ARG A O 1
ATOM 2067 N N . PRO A 1 261 ? 71.004 -5.015 18.361 1.00 41.16 261 PRO A N 1
ATOM 2068 C CA . PRO A 1 261 ? 72.244 -4.927 17.591 1.00 41.16 261 PRO A CA 1
ATOM 2069 C C . PRO A 1 261 ? 73.045 -6.231 17.501 1.00 41.16 261 PRO A C 1
ATOM 2071 O O . PRO A 1 261 ? 72.882 -7.154 18.298 1.00 41.16 261 PRO A O 1
ATOM 2074 N N . GLN A 1 262 ? 73.974 -6.239 16.541 1.00 38.16 262 GLN A N 1
ATOM 2075 C CA . GLN A 1 262 ? 75.012 -7.249 16.367 1.00 38.16 262 GLN A CA 1
ATOM 2076 C C . GLN A 1 262 ? 75.988 -7.322 17.548 1.00 38.16 262 GLN A C 1
ATOM 2078 O O . GLN A 1 262 ? 76.510 -6.302 17.998 1.00 38.16 262 GLN A O 1
ATOM 2083 N N . ALA A 1 263 ? 76.334 -8.551 17.937 1.00 44.41 263 ALA A N 1
ATOM 2084 C CA . ALA A 1 263 ? 77.550 -8.872 18.672 1.00 44.41 263 ALA A CA 1
ATOM 2085 C C . ALA A 1 263 ? 78.249 -10.082 18.026 1.00 44.41 263 ALA A C 1
ATOM 2087 O O . ALA A 1 263 ? 77.619 -11.053 17.610 1.00 44.41 263 ALA A O 1
ATOM 2088 N N . LYS A 1 264 ? 79.568 -9.935 17.905 1.00 40.16 264 LYS A N 1
ATOM 2089 C CA . LYS A 1 264 ? 80.581 -10.793 17.275 1.00 40.16 264 LYS A CA 1
ATOM 2090 C C . LYS A 1 264 ? 81.121 -11.836 18.273 1.00 40.16 264 LYS A C 1
ATOM 2092 O O . LYS A 1 264 ? 81.054 -11.588 19.471 1.00 40.16 264 LYS A O 1
ATOM 2097 N N . ALA A 1 265 ? 81.819 -12.849 17.731 1.00 39.91 265 ALA A N 1
ATOM 2098 C CA . ALA A 1 265 ? 82.733 -13.812 18.392 1.00 39.91 265 ALA A CA 1
ATOM 2099 C C . ALA A 1 265 ? 82.040 -14.922 19.222 1.00 39.91 265 ALA A C 1
ATOM 2101 O O . ALA A 1 265 ? 81.070 -14.655 19.911 1.00 39.91 265 ALA A O 1
ATOM 2102 N N . THR A 1 266 ? 82.421 -16.206 19.207 1.00 46.94 266 THR A N 1
ATOM 2103 C CA . THR A 1 266 ? 83.668 -16.915 18.836 1.00 46.94 266 THR A CA 1
ATOM 2104 C C . THR A 1 266 ? 83.349 -18.420 18.693 1.00 46.94 266 THR A C 1
ATOM 2106 O O . THR A 1 266 ? 82.398 -18.895 19.307 1.00 46.94 266 THR A O 1
ATOM 2109 N N . GLY A 1 267 ? 84.116 -19.161 17.877 1.00 48.62 267 GLY A N 1
ATOM 2110 C CA . GLY A 1 267 ? 83.912 -20.595 17.580 1.00 48.62 267 GLY A CA 1
ATOM 2111 C C . GLY A 1 267 ? 84.263 -21.578 18.713 1.00 48.62 267 GLY A C 1
ATOM 2112 O O . GLY A 1 267 ? 84.613 -21.162 19.815 1.00 48.62 267 GLY A O 1
ATOM 2113 N N . PRO A 1 268 ? 84.214 -22.894 18.426 1.00 57.16 268 PRO A N 1
ATOM 2114 C CA . PRO A 1 268 ? 85.452 -23.668 18.567 1.00 57.16 268 PRO A CA 1
ATOM 2115 C C . PRO A 1 268 ? 85.664 -24.725 17.467 1.00 57.16 268 PRO A C 1
ATOM 2117 O O . PRO A 1 268 ? 84.752 -25.451 17.067 1.00 57.16 268 PRO A O 1
ATOM 2120 N N . THR A 1 269 ? 86.921 -24.849 17.036 1.00 53.00 269 THR A N 1
ATOM 2121 C CA . THR A 1 269 ? 87.421 -25.926 16.171 1.00 53.00 269 THR A CA 1
ATOM 2122 C C . THR A 1 269 ? 88.134 -26.972 17.033 1.00 53.00 269 THR A C 1
ATOM 2124 O O . THR A 1 269 ? 88.885 -26.633 17.943 1.00 53.00 269 THR A O 1
ATOM 2127 N N . LYS A 1 270 ? 87.861 -28.245 16.737 1.00 54.12 270 LYS A N 1
ATOM 2128 C CA . LYS A 1 270 ? 88.377 -29.467 17.374 1.00 54.12 270 LYS A CA 1
ATOM 2129 C C . LYS A 1 270 ? 89.902 -29.615 17.304 1.00 54.12 270 LYS A C 1
ATOM 2131 O O . LYS A 1 270 ? 90.463 -29.411 16.232 1.00 54.12 270 LYS A O 1
ATOM 2136 N N . THR A 1 271 ? 90.470 -30.262 18.326 1.00 50.47 271 THR A N 1
ATOM 2137 C CA . THR A 1 271 ? 91.523 -31.282 18.147 1.00 50.47 271 THR A CA 1
ATOM 2138 C C . THR A 1 271 ? 91.505 -32.305 19.295 1.00 50.47 271 THR A C 1
ATOM 2140 O O . THR A 1 271 ? 91.443 -31.938 20.462 1.00 50.47 271 THR A O 1
ATOM 2143 N N . ARG A 1 272 ? 91.500 -33.592 18.919 1.00 45.16 272 ARG A N 1
ATOM 2144 C CA . ARG A 1 272 ? 91.796 -34.808 19.720 1.00 45.16 272 ARG A CA 1
ATOM 2145 C C . ARG A 1 272 ? 93.332 -34.958 19.867 1.00 45.16 272 ARG A C 1
ATOM 2147 O O . ARG A 1 272 ? 94.025 -34.266 19.117 1.00 45.16 272 ARG A O 1
ATOM 2154 N N . PRO A 1 273 ? 93.879 -35.934 20.622 1.00 54.97 273 PRO A N 1
ATOM 2155 C CA . PRO A 1 273 ? 93.260 -36.935 21.497 1.00 54.97 273 PRO A CA 1
ATOM 2156 C C . PRO A 1 273 ? 93.457 -36.689 22.997 1.00 54.97 273 PRO A C 1
ATOM 2158 O O . PRO A 1 273 ? 94.432 -36.006 23.374 1.00 54.97 273 PRO A O 1
#

Secondary structure (DSSP, 8-state):
---------PPPP---TT------SEE--EEEEEETTEEEESSTTSPEEEEESS-GGG--TT--EEEEEEEEEEEEEETTEEEEEEEEEEEEEEEE--GGG--S-SEEEEE-STTSPPPEEEEEES-TTT----EEEEEEEEE-TTSSEEEEEEEEEEEE--SSTT-TTEEEEEEETT--EEEEEEE-TT--EEEEE-S-EEHHHHHHHHHHHHHHHHHHHHTT---TT-HHHHHHHHHHHHHTTSS-----------PPPP-----------

Organism: NCBI:txid1247861

Mean predicted aligned error: 14.09 Å